Protein AF-0000000075745831 (afdb_homodimer)

Structure (mmCIF, N/CA/C/O backbone):
data_AF-0000000075745831-model_v1
#
loop_
_entity.id
_entity.type
_entity.pdbx_description
1 polymer 'Carbonic anhydrase'
#
loop_
_atom_site.group_PDB
_atom_site.id
_atom_site.type_symbol
_atom_site.label_atom_id
_atom_site.label_alt_id
_atom_site.label_comp_id
_atom_site.label_asym_id
_atom_site.label_entity_id
_atom_site.label_seq_id
_atom_site.pdbx_PDB_ins_code
_atom_site.Cartn_x
_atom_site.Cartn_y
_atom_site.Cartn_z
_atom_site.occupancy
_atom_site.B_iso_or_equiv
_atom_site.auth_seq_id
_atom_site.auth_comp_id
_atom_site.auth_asym_id
_atom_site.auth_atom_id
_atom_site.pdbx_PDB_model_num
ATOM 1 N N . MET A 1 1 ? -16.047 -4.66 12.711 1 64.06 1 MET A N 1
ATOM 2 C CA . MET A 1 1 ? -14.836 -3.889 12.969 1 64.06 1 MET A CA 1
ATOM 3 C C . MET A 1 1 ? -14.672 -2.773 11.945 1 64.06 1 MET A C 1
ATOM 5 O O . MET A 1 1 ? -15.219 -2.852 10.844 1 64.06 1 MET A O 1
ATOM 9 N N . ALA A 1 2 ? -14.266 -1.553 12.359 1 88.75 2 ALA A N 1
ATOM 10 C CA . ALA A 1 2 ? -14.344 -0.338 11.547 1 88.75 2 ALA A CA 1
ATOM 11 C C . ALA A 1 2 ? -13.102 -0.184 10.672 1 88.75 2 ALA A C 1
ATOM 13 O O . ALA A 1 2 ? -12.039 -0.708 11 1 88.75 2 ALA A O 1
ATOM 14 N N . PHE A 1 3 ? -13.258 0.179 9.484 1 97.94 3 PHE A N 1
ATOM 15 C CA . PHE A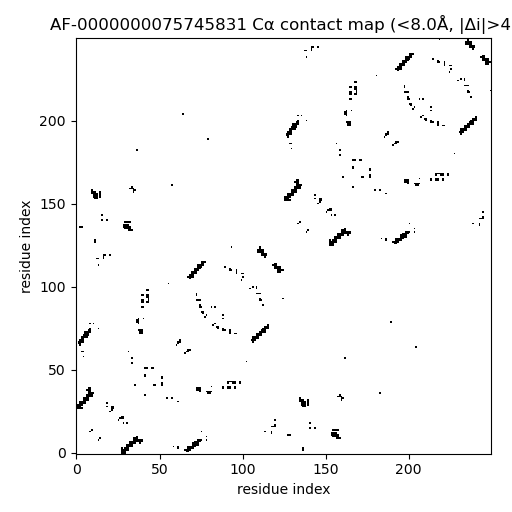 1 3 ? -12.211 0.482 8.523 1 97.94 3 PHE A CA 1
ATOM 16 C C . PHE A 1 3 ? -11.789 1.944 8.617 1 97.94 3 PHE A C 1
ATOM 18 O O . PHE A 1 3 ? -12.617 2.812 8.914 1 97.94 3 PHE A O 1
ATOM 25 N N . CYS A 1 4 ? -10.562 2.195 8.406 1 98.75 4 CYS A N 1
ATOM 26 C CA . CYS A 1 4 ? -10.055 3.51 8.023 1 98.75 4 CYS A CA 1
ATOM 27 C C . CYS A 1 4 ? -9.148 3.412 6.801 1 98.75 4 CYS A C 1
ATOM 29 O O . CYS A 1 4 ? -8.977 2.33 6.234 1 98.75 4 CYS A O 1
ATOM 31 N N . THR A 1 5 ? -8.68 4.586 6.301 1 98.88 5 THR A N 1
ATOM 32 C CA . THR A 1 5 ? -7.797 4.633 5.137 1 98.88 5 THR A CA 1
ATOM 33 C C . THR A 1 5 ? -6.48 5.32 5.488 1 98.88 5 THR A C 1
ATOM 35 O O . THR A 1 5 ? -6.465 6.301 6.234 1 98.88 5 THR A O 1
ATOM 38 N N . SER A 1 6 ? -5.379 4.785 5.023 1 98.94 6 SER A N 1
ATOM 39 C CA . SER A 1 6 ? -4.07 5.406 5.195 1 98.94 6 SER A CA 1
ATOM 40 C C . SER A 1 6 ? -3.375 5.609 3.854 1 98.94 6 SER A C 1
ATOM 42 O O . SER A 1 6 ? -3.264 4.676 3.057 1 98.94 6 SER A O 1
ATOM 44 N N . LEU A 1 7 ? -3.061 6.797 3.564 1 98.94 7 LEU A N 1
ATOM 45 C CA . LEU A 1 7 ? -2.254 7.195 2.416 1 98.94 7 LEU A CA 1
ATOM 46 C C . LEU A 1 7 ? -0.81 7.453 2.83 1 98.94 7 LEU A C 1
ATOM 48 O O . LEU A 1 7 ? -0.538 8.367 3.613 1 98.94 7 LEU A O 1
ATOM 52 N N . HIS A 1 8 ? 0.114 6.602 2.383 1 98.94 8 HIS A N 1
ATOM 53 C CA . HIS A 1 8 ? 1.49 6.695 2.857 1 98.94 8 HIS A CA 1
ATOM 54 C C . HIS A 1 8 ? 2.465 6.109 1.843 1 98.94 8 HIS A C 1
ATOM 56 O O . HIS A 1 8 ? 2.047 5.582 0.808 1 98.94 8 HIS A O 1
ATOM 62 N N . CYS A 1 9 ? 3.744 6.301 2.053 1 98.94 9 CYS A N 1
ATOM 63 C CA . CYS A 1 9 ? 4.801 5.82 1.174 1 98.94 9 CYS A CA 1
ATOM 64 C C . CYS A 1 9 ? 4.855 4.297 1.168 1 98.94 9 CYS A C 1
ATOM 66 O O . CYS A 1 9 ? 4.422 3.652 2.125 1 98.94 9 CYS A O 1
ATOM 68 N N . MET A 1 10 ? 5.422 3.646 0.164 1 98.94 10 MET A N 1
ATOM 69 C CA . MET A 1 10 ? 5.555 2.197 0.038 1 98.94 10 MET A CA 1
ATOM 70 C C . MET A 1 10 ? 6.703 1.682 0.9 1 98.94 10 MET A C 1
ATOM 72 O O . MET A 1 10 ? 6.855 0.472 1.079 1 98.94 10 MET A O 1
ATOM 76 N N . ASP A 1 11 ? 7.465 2.535 1.521 1 98.81 11 ASP A N 1
ATOM 77 C CA . ASP A 1 11 ? 8.688 2.166 2.227 1 98.81 11 ASP A CA 1
ATOM 78 C C . ASP A 1 11 ? 8.414 1.108 3.293 1 98.81 11 ASP A C 1
ATOM 80 O O . ASP A 1 11 ? 7.547 1.299 4.152 1 98.81 11 ASP A O 1
ATOM 84 N N . GLY A 1 12 ? 9.148 0.06 3.256 1 98.81 12 GLY A N 1
ATOM 85 C CA . GLY A 1 12 ? 8.93 -1.083 4.125 1 98.81 12 GLY A CA 1
ATOM 86 C C . GLY A 1 12 ? 9.094 -0.753 5.598 1 98.81 12 GLY A C 1
ATOM 87 O O . GLY A 1 12 ? 8.484 -1.395 6.457 1 98.81 12 GLY A O 1
ATOM 88 N N . ARG A 1 13 ? 9.867 0.227 5.91 1 98.56 13 ARG A N 1
ATOM 89 C CA . ARG A 1 13 ? 10.211 0.55 7.289 1 98.56 13 ARG A CA 1
ATOM 90 C C . ARG A 1 13 ? 9.031 1.19 8.008 1 98.56 13 ARG A C 1
ATOM 92 O O . ARG A 1 13 ? 8.977 1.199 9.242 1 98.56 13 ARG A O 1
ATOM 99 N N . ILE A 1 14 ? 7.98 1.645 7.25 1 98.88 14 ILE A N 1
ATOM 100 C CA . ILE A 1 14 ? 6.957 2.42 7.945 1 98.88 14 ILE A CA 1
ATOM 101 C C . ILE A 1 14 ? 5.641 1.65 7.949 1 98.88 14 ILE A C 1
ATOM 103 O O . ILE A 1 14 ? 4.703 2.012 8.672 1 98.88 14 ILE A O 1
ATOM 107 N N . GLN A 1 15 ? 5.504 0.477 7.215 1 98.81 15 GLN A N 1
ATOM 108 C CA . GLN A 1 15 ? 4.23 -0.223 7.078 1 98.81 15 GLN A CA 1
ATOM 109 C C . GLN A 1 15 ? 3.748 -0.753 8.422 1 98.81 15 GLN A C 1
ATOM 111 O O . GLN A 1 15 ? 2.662 -0.395 8.883 1 98.81 15 GLN A O 1
ATOM 116 N N . ALA A 1 16 ? 4.57 -1.545 9.086 1 98.44 16 ALA A N 1
ATOM 117 C CA . ALA A 1 16 ? 4.172 -2.15 10.352 1 98.44 16 ALA A CA 1
ATOM 118 C C . ALA A 1 16 ? 3.979 -1.089 11.43 1 98.44 16 ALA A C 1
ATOM 120 O O . ALA A 1 16 ? 2.945 -1.059 12.102 1 98.44 16 ALA A O 1
ATOM 121 N N . PRO A 1 17 ? 4.93 -0.097 11.602 1 98.5 17 PRO A N 1
ATOM 122 C CA . PRO A 1 17 ? 4.742 0.945 12.617 1 98.5 17 PRO A CA 1
ATOM 123 C C . PRO A 1 17 ? 3.438 1.719 12.43 1 98.5 17 PRO A C 1
ATOM 125 O O . PRO A 1 17 ? 2.758 2.035 13.414 1 98.5 17 PRO A O 1
ATOM 128 N N . LEU A 1 18 ? 3.066 2.002 11.203 1 98.75 18 LEU A N 1
ATOM 129 C CA . LEU A 1 18 ? 1.857 2.771 10.93 1 98.75 18 LEU A CA 1
ATOM 130 C C . LEU A 1 18 ? 0.612 1.977 11.305 1 98.75 18 LEU A C 1
ATOM 132 O O . LEU A 1 18 ? -0.281 2.496 11.984 1 98.75 18 LEU A O 1
ATOM 136 N N . LEU A 1 19 ? 0.551 0.702 10.867 1 98.5 19 LEU A N 1
ATOM 137 C CA . LEU A 1 19 ? -0.596 -0.141 11.188 1 98.5 19 LEU A CA 1
ATOM 138 C C . LEU A 1 19 ? -0.741 -0.315 12.695 1 98.5 19 LEU A C 1
ATOM 140 O O . LEU A 1 19 ? -1.851 -0.241 13.227 1 98.5 19 LEU A O 1
ATOM 144 N N . GLN A 1 20 ? 0.361 -0.519 13.367 1 98.12 20 GLN A N 1
ATOM 145 C CA . GLN A 1 20 ? 0.351 -0.714 14.812 1 98.12 20 GLN A CA 1
ATOM 146 C C . GLN A 1 20 ? -0.104 0.551 15.531 1 98.12 20 GLN A C 1
ATOM 148 O O . GLN A 1 20 ? -0.891 0.482 16.484 1 98.12 20 GLN A O 1
ATOM 153 N N . TYR A 1 21 ? 0.379 1.667 15.125 1 98.81 21 TYR A N 1
ATOM 154 C CA . TYR A 1 21 ? 0.011 2.939 15.734 1 98.81 21 TYR A CA 1
ATOM 155 C C . TYR A 1 21 ? -1.484 3.197 15.594 1 98.81 21 TYR A C 1
ATOM 157 O O . TYR A 1 21 ? -2.146 3.574 16.562 1 98.81 21 TYR A O 1
ATOM 165 N N . ILE A 1 22 ? -1.995 2.99 14.359 1 98.56 22 ILE A N 1
ATOM 166 C CA . ILE A 1 2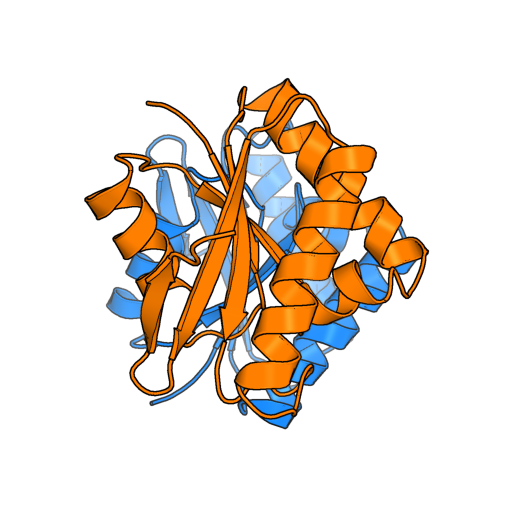2 ? -3.404 3.256 14.086 1 98.56 22 ILE A CA 1
ATOM 167 C C . ILE A 1 22 ? -4.277 2.311 14.914 1 98.56 22 ILE A C 1
ATOM 169 O O . ILE A 1 22 ? -5.27 2.734 15.508 1 98.56 22 ILE A O 1
ATOM 173 N N . ALA A 1 23 ? -3.865 1.063 14.984 1 97.94 23 ALA A N 1
ATOM 174 C CA . ALA A 1 23 ? -4.613 0.094 15.781 1 97.94 23 ALA A CA 1
ATOM 175 C C . ALA A 1 23 ? -4.59 0.462 17.266 1 97.94 23 ALA A C 1
ATOM 177 O O . ALA A 1 23 ? -5.629 0.463 17.922 1 97.94 23 ALA A O 1
ATOM 178 N N . ARG A 1 24 ? -3.451 0.808 17.766 1 97.81 24 ARG A N 1
ATOM 179 C CA . ARG A 1 24 ? -3.266 1.063 19.188 1 97.81 24 ARG A CA 1
ATOM 180 C C . ARG A 1 24 ? -3.924 2.375 19.609 1 97.81 24 ARG A C 1
ATOM 182 O O . ARG A 1 24 ? -4.605 2.439 20.625 1 97.81 24 ARG A O 1
ATOM 189 N N . CYS A 1 25 ? -3.803 3.389 18.812 1 98 25 CYS A N 1
ATOM 190 C CA . CYS A 1 25 ? -4.172 4.73 19.25 1 98 25 CYS A CA 1
ATOM 191 C C . CYS A 1 25 ? -5.586 5.078 18.797 1 98 25 CYS A C 1
ATOM 193 O O . CYS A 1 25 ? -6.258 5.902 19.406 1 98 25 CYS A O 1
ATOM 195 N N . PHE A 1 26 ? -6.039 4.41 17.688 1 97.62 26 PHE A N 1
ATOM 196 C CA . PHE A 1 26 ? -7.332 4.809 17.141 1 97.62 26 PHE A CA 1
ATOM 197 C C . PHE A 1 26 ? -8.305 3.635 17.141 1 97.62 26 PHE A C 1
ATOM 199 O O . PHE A 1 26 ? -9.492 3.811 16.891 1 97.62 26 PHE A O 1
ATOM 206 N N . GLY A 1 27 ? -7.789 2.404 17.312 1 97.06 27 GLY A N 1
ATOM 207 C CA . GLY A 1 27 ? -8.641 1.24 17.516 1 97.06 27 GLY A CA 1
ATOM 208 C C . GLY A 1 27 ? -9.078 0.6 16.203 1 97.06 27 GLY A C 1
ATOM 209 O O . GLY A 1 27 ? -9.977 -0.245 16.203 1 97.06 27 GLY A O 1
ATOM 210 N N . TYR A 1 28 ? -8.484 1.013 15.086 1 97.31 28 TYR A N 1
ATOM 211 C CA . TYR A 1 28 ? -8.805 0.403 13.797 1 97.31 28 TYR A CA 1
ATOM 212 C C . TYR A 1 28 ? -7.914 -0.802 13.531 1 97.31 28 TYR A C 1
ATOM 214 O O . TYR A 1 28 ? -6.688 -0.676 13.484 1 97.31 28 TYR A O 1
ATOM 222 N N . ALA A 1 29 ? -8.508 -1.906 13.273 1 94.75 29 ALA A N 1
ATOM 223 C CA . ALA A 1 29 ? -7.742 -3.102 12.938 1 94.75 29 ALA A CA 1
ATOM 224 C C . ALA A 1 29 ? -7.551 -3.217 11.422 1 94.75 29 ALA A C 1
ATOM 226 O O . ALA A 1 29 ? -6.613 -3.865 10.953 1 94.75 29 ALA A O 1
ATOM 227 N N . TRP A 1 30 ? -8.57 -2.65 10.719 1 98.19 30 TRP A N 1
ATOM 228 C CA . TRP A 1 30 ? -8.539 -2.775 9.266 1 98.19 30 TRP A CA 1
ATOM 229 C C . TRP A 1 30 ? -8.25 -1.429 8.609 1 98.19 30 TRP A C 1
ATOM 231 O O . TRP A 1 30 ? -9.117 -0.554 8.57 1 98.19 30 TRP A O 1
ATOM 241 N N . VAL A 1 31 ? -7 -1.299 8.086 1 98.81 31 VAL A N 1
ATOM 242 C CA . VAL A 1 31 ? -6.531 -0.059 7.477 1 98.81 31 VAL A CA 1
ATOM 243 C C . VAL A 1 31 ? -6.398 -0.24 5.965 1 98.81 31 VAL A C 1
ATOM 245 O O . VAL A 1 31 ? -5.418 -0.818 5.484 1 98.81 31 VAL A O 1
ATOM 248 N N . ASP A 1 32 ? -7.43 0.22 5.211 1 98.94 32 ASP A N 1
ATOM 249 C CA . ASP A 1 32 ? -7.219 0.302 3.77 1 98.94 32 ASP A CA 1
ATOM 250 C C . ASP A 1 32 ? -5.984 1.14 3.441 1 98.94 32 ASP A C 1
ATOM 252 O O . ASP A 1 32 ? -5.922 2.322 3.783 1 98.94 32 ASP A O 1
ATOM 256 N N . SER A 1 33 ? -4.996 0.519 2.746 1 98.94 33 SER A N 1
ATOM 257 C CA . SER A 1 33 ? -3.697 1.164 2.574 1 98.94 33 SER A CA 1
ATOM 258 C C . SER A 1 33 ? -3.475 1.577 1.122 1 98.94 33 SER A C 1
ATOM 260 O O . SER A 1 33 ? -3.553 0.745 0.216 1 98.94 33 SER A O 1
ATOM 262 N N . ILE A 1 34 ? -3.32 2.814 0.902 1 98.94 34 ILE A N 1
ATOM 263 C CA . ILE A 1 34 ? -2.928 3.385 -0.382 1 98.94 34 ILE A CA 1
ATOM 264 C C . ILE A 1 34 ? -1.466 3.822 -0.328 1 98.94 34 ILE A C 1
ATOM 266 O O . ILE A 1 34 ? -1.121 4.773 0.375 1 98.94 34 ILE A O 1
ATOM 270 N N . THR A 1 35 ? -0.618 3.139 -1.064 1 98.94 35 THR A N 1
ATOM 271 C CA . THR A 1 35 ? 0.812 3.416 -0.972 1 98.94 35 THR A CA 1
ATOM 272 C C . THR A 1 35 ? 1.314 4.098 -2.242 1 98.94 35 THR A C 1
ATOM 274 O O . THR A 1 35 ? 1.086 3.604 -3.348 1 98.94 35 THR A O 1
ATOM 277 N N . ILE A 1 36 ? 1.893 5.219 -2.062 1 98.88 36 ILE A N 1
ATOM 278 C CA . ILE A 1 36 ? 2.484 6.055 -3.104 1 98.88 36 ILE A CA 1
ATOM 279 C C . ILE A 1 36 ? 3.881 6.496 -2.678 1 98.88 36 ILE A C 1
ATOM 281 O O . ILE A 1 36 ? 4.055 7.082 -1.604 1 98.88 36 ILE A O 1
ATOM 285 N N . PRO A 1 37 ? 4.957 6.172 -3.512 1 98.75 37 PRO A N 1
ATOM 286 C CA . PRO A 1 37 ? 6.25 6.754 -3.15 1 98.75 37 PRO A CA 1
ATOM 287 C C . PRO A 1 37 ? 6.18 8.258 -2.924 1 98.75 37 PRO A C 1
ATOM 289 O O . PRO A 1 37 ? 5.773 9.008 -3.82 1 98.75 37 PRO A O 1
ATOM 292 N N . GLY A 1 38 ? 6.531 8.711 -1.694 1 98.75 38 GLY A N 1
ATOM 293 C CA . GLY A 1 38 ? 6.473 10.133 -1.399 1 98.75 38 GLY A CA 1
ATOM 294 C C . GLY A 1 38 ? 5.066 10.695 -1.441 1 98.75 38 GLY A C 1
ATOM 295 O O . GLY A 1 38 ? 4.836 11.766 -2.008 1 98.75 38 GLY A O 1
ATOM 296 N N . ALA A 1 39 ? 4.141 10.023 -0.869 1 98.81 39 ALA A N 1
ATOM 297 C CA . ALA A 1 39 ? 2.719 10.328 -0.974 1 98.81 39 ALA A CA 1
ATOM 298 C C . ALA A 1 39 ? 2.436 11.766 -0.558 1 98.81 39 ALA A C 1
ATOM 300 O O . ALA A 1 39 ? 1.648 12.469 -1.204 1 98.81 39 ALA A O 1
ATOM 301 N N . ASN A 1 40 ? 3.051 12.195 0.563 1 98.81 40 ASN A N 1
ATOM 302 C CA . ASN A 1 40 ? 2.791 13.547 1.043 1 98.81 40 ASN A CA 1
ATOM 303 C C . ASN A 1 40 ? 3.207 14.594 0.015 1 98.81 40 ASN A C 1
ATOM 305 O O . ASN A 1 40 ? 2.467 15.547 -0.241 1 98.81 40 ASN A O 1
ATOM 309 N N . LYS A 1 41 ? 4.316 14.398 -0.637 1 98.88 41 LYS A N 1
ATOM 310 C CA . LYS A 1 41 ? 4.766 15.336 -1.663 1 98.88 41 LYS A CA 1
ATOM 311 C C . LYS A 1 41 ? 3.869 15.273 -2.895 1 98.88 41 LYS A C 1
ATOM 313 O O . LYS A 1 41 ? 3.504 16.312 -3.457 1 98.88 41 LYS A O 1
ATOM 318 N N . VAL A 1 42 ? 3.537 14.094 -3.357 1 98.81 42 VAL A N 1
ATOM 319 C CA . VAL A 1 42 ? 2.695 13.891 -4.531 1 98.81 42 VAL A CA 1
ATOM 320 C C . VAL A 1 42 ? 1.373 14.633 -4.355 1 98.81 42 VAL A C 1
ATOM 322 O O . VAL A 1 42 ? 0.918 15.328 -5.266 1 98.81 42 VAL A O 1
ATOM 325 N N . LEU A 1 43 ? 0.793 14.523 -3.195 1 98.88 43 LEU A N 1
ATOM 326 C CA . LEU A 1 43 ? -0.481 15.172 -2.91 1 98.88 43 LEU A CA 1
ATOM 327 C C . LEU A 1 43 ? -0.307 16.688 -2.787 1 98.88 43 LEU A C 1
ATOM 329 O O . LEU A 1 43 ? -1.134 17.453 -3.285 1 98.88 43 LEU A O 1
ATOM 333 N N . ALA A 1 44 ? 0.75 17.062 -2.1 1 98.81 44 ALA A N 1
ATOM 334 C CA . ALA A 1 44 ? 1.021 18.484 -1.944 1 98.81 44 ALA A CA 1
ATOM 335 C C . ALA A 1 44 ? 1.159 19.172 -3.303 1 98.81 44 ALA A C 1
ATOM 337 O O . ALA A 1 44 ? 0.598 20.25 -3.523 1 98.81 44 ALA A O 1
ATOM 338 N N . ASP A 1 45 ? 1.905 18.531 -4.164 1 98.69 45 ASP A N 1
ATOM 339 C CA . ASP A 1 45 ? 2.197 19.094 -5.477 1 98.69 45 ASP A CA 1
ATOM 340 C C . ASP A 1 45 ? 1.042 18.844 -6.449 1 98.69 45 ASP A C 1
ATOM 342 O O . ASP A 1 45 ? 0.956 19.484 -7.496 1 98.69 45 ASP A O 1
ATOM 346 N N . GLN A 1 46 ? 0.158 17.891 -6.086 1 98.69 46 GLN A N 1
ATOM 347 C CA . GLN A 1 46 ? -0.936 17.453 -6.953 1 98.69 46 GLN A CA 1
ATOM 348 C C . GLN A 1 46 ? -0.421 17.062 -8.336 1 98.69 46 GLN A C 1
ATOM 350 O O . GLN A 1 46 ? -0.969 17.5 -9.352 1 98.69 46 GLN A O 1
ATOM 355 N N . ASP A 1 47 ? 0.712 16.312 -8.297 1 97.31 47 ASP A N 1
ATOM 356 C CA . ASP A 1 47 ? 1.437 15.891 -9.5 1 97.31 47 ASP A CA 1
ATOM 357 C C . ASP A 1 47 ? 2.133 14.547 -9.281 1 97.31 47 ASP A C 1
ATOM 359 O O . ASP A 1 47 ? 2.693 14.305 -8.211 1 97.31 47 ASP A O 1
ATOM 363 N N . PRO A 1 48 ? 2.037 13.625 -10.312 1 96.81 48 PRO A N 1
ATOM 364 C CA . PRO A 1 48 ? 1.386 13.797 -11.617 1 96.81 48 PRO A CA 1
ATOM 365 C C . PRO A 1 48 ? -0.126 13.594 -11.555 1 96.81 48 PRO A C 1
ATOM 367 O O . PRO A 1 48 ? -0.614 12.836 -10.703 1 96.81 48 PRO A O 1
ATOM 370 N N . ALA A 1 49 ? -0.878 14.102 -12.438 1 96.62 49 ALA A N 1
ATOM 371 C CA . ALA A 1 49 ? -2.338 14.133 -12.445 1 96.62 49 ALA A CA 1
ATOM 372 C C . ALA A 1 49 ? -2.912 12.719 -12.43 1 96.62 49 ALA A C 1
ATOM 374 O O . ALA A 1 49 ? -3.844 12.43 -11.672 1 96.62 49 ALA A O 1
ATOM 375 N N . PRO A 1 50 ? -2.342 11.773 -13.211 1 96.25 50 PRO A N 1
ATOM 376 C CA . PRO A 1 50 ? -2.908 10.422 -13.188 1 96.25 50 PRO A CA 1
ATOM 377 C C . PRO A 1 50 ? -2.803 9.766 -11.812 1 96.25 50 PRO A C 1
ATOM 379 O O . PRO A 1 50 ? -3.699 9.016 -11.406 1 96.25 50 PRO A O 1
ATOM 382 N N . THR A 1 51 ? -1.71 10.086 -11.109 1 97.56 51 THR A N 1
ATOM 383 C CA . THR A 1 51 ? -1.534 9.547 -9.766 1 97.56 51 THR A CA 1
ATOM 384 C C . THR A 1 51 ? -2.572 10.125 -8.812 1 97.56 51 THR A C 1
ATOM 386 O O . THR A 1 51 ? -3.158 9.398 -8.008 1 97.56 51 THR A O 1
ATOM 389 N N . ILE A 1 52 ? -2.842 11.391 -8.961 1 98.56 52 ILE A N 1
ATOM 390 C CA . ILE A 1 52 ? -3.824 12.055 -8.109 1 98.56 52 ILE A CA 1
ATOM 391 C C . ILE A 1 52 ? -5.211 11.469 -8.367 1 98.56 52 ILE A C 1
ATOM 393 O O . ILE A 1 52 ? -5.945 11.164 -7.426 1 98.56 52 ILE A O 1
ATOM 397 N N . THR A 1 53 ? -5.543 11.281 -9.625 1 98.06 53 THR A N 1
ATOM 398 C CA . THR A 1 53 ? -6.816 10.68 -9.992 1 98.06 53 THR A CA 1
ATOM 399 C C . THR A 1 53 ? -6.953 9.289 -9.383 1 98.06 53 THR A C 1
ATOM 401 O O . THR A 1 53 ? -7.996 8.945 -8.82 1 98.06 53 THR A O 1
ATOM 404 N N . SER A 1 54 ? -5.875 8.531 -9.469 1 97.94 54 SER A N 1
ATOM 405 C CA . SER A 1 54 ? -5.863 7.176 -8.93 1 97.94 54 SER A CA 1
ATOM 406 C C . SER A 1 54 ? -6.051 7.184 -7.418 1 97.94 54 SER A C 1
ATOM 408 O O . SER A 1 54 ? -6.781 6.352 -6.875 1 97.94 54 SER A O 1
ATOM 410 N N . ILE A 1 55 ? -5.367 8.102 -6.727 1 98.75 55 ILE A N 1
ATOM 411 C CA . ILE A 1 55 ? -5.48 8.219 -5.277 1 98.75 55 ILE A CA 1
ATOM 412 C C . ILE A 1 55 ? -6.93 8.5 -4.891 1 98.75 55 ILE A C 1
ATOM 414 O O . ILE A 1 55 ? -7.488 7.828 -4.02 1 98.75 55 ILE A O 1
ATOM 418 N N . LEU A 1 56 ? -7.57 9.43 -5.559 1 98.81 56 LEU A N 1
ATOM 419 C CA . LEU A 1 56 ? -8.938 9.812 -5.234 1 98.81 56 LEU A CA 1
ATOM 420 C C . LEU A 1 56 ? -9.906 8.672 -5.516 1 98.81 56 LEU A C 1
ATOM 422 O O . LEU A 1 56 ? -10.867 8.461 -4.77 1 98.81 56 LEU A O 1
ATOM 426 N N . GLU A 1 57 ? -9.688 7.934 -6.559 1 98.44 57 GLU A N 1
ATOM 427 C CA . GLU A 1 57 ? -10.5 6.762 -6.863 1 98.44 57 GLU A CA 1
ATOM 428 C C . GLU A 1 57 ? -10.398 5.715 -5.762 1 98.44 57 GLU A C 1
ATOM 430 O O . GLU A 1 57 ? -11.398 5.105 -5.379 1 98.44 57 GLU A O 1
ATOM 435 N N . ARG A 1 58 ? -9.211 5.496 -5.262 1 98.81 58 ARG A N 1
ATOM 436 C CA . ARG A 1 58 ? -8.992 4.484 -4.23 1 98.81 58 ARG A CA 1
ATOM 437 C C . ARG A 1 58 ? -9.602 4.918 -2.902 1 98.81 58 ARG A C 1
ATOM 439 O O . ARG A 1 58 ? -10.133 4.09 -2.16 1 98.81 58 ARG A O 1
ATOM 446 N N . ILE A 1 59 ? -9.492 6.207 -2.6 1 98.81 59 ILE A N 1
ATOM 447 C CA . ILE A 1 59 ? -10.18 6.734 -1.429 1 98.81 59 ILE A CA 1
ATOM 448 C C . ILE A 1 59 ? -11.68 6.488 -1.562 1 98.81 59 ILE A C 1
ATOM 450 O O . ILE A 1 59 ? -12.336 6.055 -0.607 1 98.81 59 ILE A O 1
ATOM 454 N N . ALA A 1 60 ? -12.242 6.73 -2.73 1 98.56 60 ALA A N 1
ATOM 455 C CA . ALA A 1 60 ? -13.664 6.52 -2.979 1 98.56 60 ALA A CA 1
ATOM 456 C C . ALA A 1 60 ? -14.047 5.051 -2.789 1 98.56 60 ALA A C 1
ATOM 458 O O . ALA A 1 60 ? -15.109 4.742 -2.25 1 98.56 60 ALA A O 1
ATOM 459 N N . ILE A 1 61 ? -13.195 4.207 -3.238 1 98.25 61 ILE A N 1
ATOM 460 C CA . ILE A 1 61 ? -13.43 2.777 -3.068 1 98.25 61 ILE A CA 1
ATOM 461 C C . ILE A 1 61 ? -13.5 2.439 -1.581 1 98.25 61 ILE A C 1
ATOM 463 O O . ILE A 1 61 ? -14.43 1.753 -1.14 1 98.25 61 ILE A O 1
ATOM 467 N N . SER A 1 62 ? -12.531 2.91 -0.785 1 98.5 62 SER A N 1
ATOM 468 C CA . SER A 1 62 ? -12.516 2.654 0.651 1 98.5 62 SER A CA 1
ATOM 469 C C . SER A 1 62 ? -13.789 3.17 1.318 1 98.5 62 SER A C 1
ATOM 471 O O . SER A 1 62 ? -14.367 2.496 2.174 1 98.5 62 SER A O 1
ATOM 473 N N . ARG A 1 63 ? -14.25 4.336 0.907 1 97.75 63 ARG A N 1
ATOM 474 C CA . ARG A 1 63 ? -15.453 4.941 1.475 1 97.75 63 ARG A CA 1
ATOM 475 C C . ARG A 1 63 ? -16.703 4.145 1.099 1 97.75 63 ARG A C 1
ATOM 477 O O . ARG A 1 63 ? -17.531 3.848 1.955 1 97.75 63 ARG A O 1
ATOM 484 N N . SER A 1 64 ? -16.828 3.803 -0.106 1 97.12 64 SER A N 1
ATOM 485 C CA . SER A 1 64 ? -18.062 3.205 -0.608 1 97.12 64 SER A CA 1
ATOM 486 C C . SER A 1 64 ? -18.172 1.734 -0.22 1 97.12 64 SER A C 1
ATOM 488 O O . SER A 1 64 ? -19.25 1.253 0.137 1 97.12 64 SER A O 1
ATOM 490 N N . LYS A 1 65 ? -17.031 1.027 -0.222 1 97 65 LYS A N 1
ATOM 491 C CA . LYS A 1 65 ? -17.078 -0.418 -0.019 1 97 65 LYS A CA 1
ATOM 492 C C . LYS A 1 65 ? -16.922 -0.771 1.458 1 97 65 LYS A C 1
ATOM 494 O O . LYS A 1 65 ? -17.5 -1.757 1.927 1 97 65 LYS A O 1
ATOM 499 N N . HIS A 1 66 ? -16.125 0.105 2.178 1 97.38 66 HIS A N 1
ATOM 500 C CA . HIS A 1 66 ? -15.797 -0.293 3.543 1 97.38 66 HIS A CA 1
ATOM 501 C C . HIS A 1 66 ? -16.328 0.724 4.551 1 97.38 66 HIS A C 1
ATOM 503 O O . HIS A 1 66 ? -16.234 0.51 5.762 1 97.38 66 HIS A O 1
ATOM 509 N N . GLY A 1 67 ? -16.875 1.818 4.039 1 97.06 67 GLY A N 1
ATOM 510 C CA . GLY A 1 67 ? -17.453 2.814 4.93 1 97.06 67 GLY A CA 1
ATOM 511 C C . GLY A 1 67 ? -16.406 3.611 5.688 1 97.06 67 GLY A C 1
ATOM 512 O O . GLY A 1 67 ? -16.672 4.129 6.773 1 97.06 67 GLY A O 1
ATOM 513 N N . SER A 1 68 ? -15.18 3.686 5.156 1 97.88 68 SER A N 1
ATOM 514 C CA . SER A 1 68 ? -14.117 4.457 5.793 1 97.88 68 SER A CA 1
ATOM 515 C C . SER A 1 68 ? -14.492 5.934 5.898 1 97.88 68 SER A C 1
ATOM 517 O O . SER A 1 68 ? -15.047 6.504 4.957 1 97.88 68 SER A O 1
ATOM 519 N N . SER A 1 69 ? -14.234 6.535 7.039 1 97.69 69 SER A N 1
ATOM 520 C CA . SER A 1 69 ? -14.531 7.949 7.238 1 97.69 69 SER A CA 1
ATOM 521 C C . SER A 1 69 ? -13.328 8.703 7.789 1 97.69 69 SER A C 1
ATOM 523 O O . SER A 1 69 ? -13.367 9.922 7.93 1 97.69 69 SER A O 1
ATOM 525 N N . LEU A 1 70 ? -12.266 7.984 8.117 1 98.44 70 LEU A N 1
ATOM 526 C CA . LEU A 1 70 ? -11.016 8.539 8.641 1 98.44 70 LEU A CA 1
ATOM 527 C C . LEU A 1 70 ? -9.859 8.25 7.691 1 98.44 70 LEU A C 1
ATOM 529 O O . LEU A 1 70 ? -9.664 7.109 7.273 1 98.44 70 LEU A O 1
ATOM 533 N N . LEU A 1 71 ? -9.148 9.336 7.293 1 98.75 71 LEU A N 1
ATOM 534 C CA . LEU A 1 71 ? -8.039 9.25 6.344 1 98.75 71 LEU A CA 1
ATOM 535 C C . LEU A 1 71 ? -6.75 9.773 6.969 1 98.75 71 LEU A C 1
ATOM 537 O O . LEU A 1 71 ? -6.68 10.93 7.383 1 98.75 71 LEU A O 1
ATOM 541 N N . PHE A 1 72 ? -5.754 8.898 7.07 1 98.94 72 PHE A N 1
ATOM 542 C CA . PHE A 1 72 ? -4.426 9.297 7.516 1 98.94 72 PHE A CA 1
ATOM 543 C C . PHE A 1 72 ? -3.539 9.641 6.324 1 98.94 72 PHE A C 1
ATOM 545 O O . PHE A 1 72 ? -3.574 8.961 5.297 1 98.94 72 PHE A O 1
ATOM 552 N N . VAL A 1 73 ? -2.799 10.703 6.434 1 98.94 73 VAL A N 1
ATOM 553 C CA . VAL A 1 73 ? -1.788 11.094 5.457 1 98.94 73 VAL A CA 1
ATOM 554 C C . VAL A 1 73 ? -0.426 11.203 6.137 1 98.94 73 VAL A C 1
ATOM 556 O O . VAL A 1 73 ? -0.271 11.938 7.117 1 98.94 73 VAL A O 1
ATOM 559 N N . SER A 1 74 ? 0.565 10.484 5.562 1 98.88 74 SER A N 1
ATOM 560 C CA . SER A 1 74 ? 1.816 10.43 6.312 1 98.88 74 SER A CA 1
ATOM 561 C C . SER A 1 74 ? 3.004 10.805 5.434 1 98.88 74 SER A C 1
ATOM 563 O O . SER A 1 74 ? 2.959 10.641 4.215 1 98.88 74 SER A O 1
ATOM 565 N N . GLY A 1 75 ? 3.99 11.375 6.023 1 98.88 75 GLY A N 1
ATOM 566 C CA . GLY A 1 75 ? 5.363 11.477 5.555 1 98.88 75 GLY A CA 1
ATOM 567 C C . GLY A 1 75 ? 6.363 10.836 6.496 1 98.88 75 GLY A C 1
ATOM 568 O O . GLY A 1 75 ? 6.031 10.508 7.637 1 98.88 75 GLY A O 1
ATOM 569 N N . HIS A 1 76 ? 7.551 10.57 5.996 1 98.94 76 HIS A N 1
ATOM 570 C CA . HIS A 1 76 ? 8.484 9.875 6.875 1 98.94 76 HIS A CA 1
ATOM 571 C C . HIS A 1 76 ? 9.922 10.305 6.598 1 98.94 76 HIS A C 1
ATOM 573 O O . HIS A 1 76 ? 10.234 10.789 5.504 1 98.94 76 HIS A O 1
ATOM 579 N N . ALA A 1 77 ? 10.727 10.18 7.551 1 98.69 77 ALA A N 1
ATOM 580 C CA . ALA A 1 77 ? 12.156 10.43 7.426 1 98.69 77 ALA A CA 1
ATOM 581 C C . ALA A 1 77 ? 12.797 9.477 6.422 1 98.69 77 ALA A C 1
ATOM 583 O O . ALA 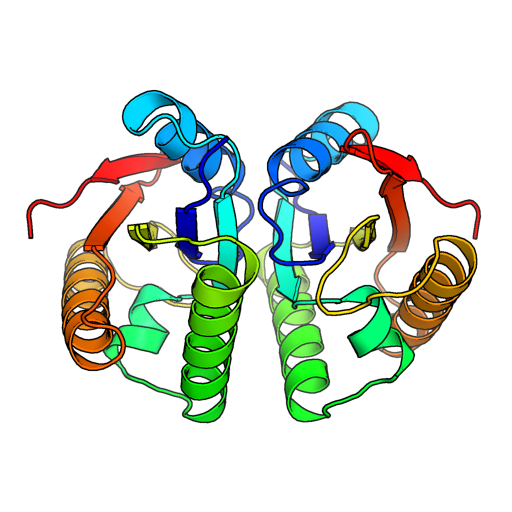A 1 77 ? 12.336 8.344 6.254 1 98.69 77 ALA A O 1
ATOM 584 N N . ASP A 1 78 ? 13.844 9.953 5.68 1 97.88 78 ASP A N 1
ATOM 585 C CA . ASP A 1 78 ? 14.641 9.125 4.777 1 97.88 78 ASP A CA 1
ATOM 586 C C . ASP A 1 78 ? 13.789 8.578 3.639 1 97.88 78 ASP A C 1
ATOM 588 O O . ASP A 1 78 ? 13.945 7.414 3.246 1 97.88 78 ASP A O 1
ATOM 592 N N . CYS A 1 79 ? 12.867 9.367 3.205 1 98.5 79 CYS A N 1
ATOM 593 C CA . CYS A 1 79 ? 12.039 8.992 2.066 1 98.5 79 CYS A CA 1
ATOM 594 C C . CYS A 1 79 ? 12.781 9.219 0.753 1 98.5 79 CYS A C 1
ATOM 596 O O . CYS A 1 79 ? 13.148 10.352 0.432 1 98.5 79 CYS A O 1
ATOM 598 N N . ALA A 1 80 ? 13 8.234 -0.028 1 97.81 80 ALA A N 1
ATOM 599 C CA . ALA A 1 80 ? 13.734 8.336 -1.286 1 97.81 80 ALA A CA 1
ATOM 600 C C . ALA A 1 80 ? 12.992 9.227 -2.283 1 97.81 80 ALA A C 1
ATOM 602 O O . ALA A 1 80 ? 13.617 9.938 -3.076 1 97.81 80 ALA A O 1
ATOM 603 N N . ALA A 1 81 ? 11.656 9.258 -2.26 1 98.19 81 ALA A N 1
ATOM 604 C CA . ALA A 1 81 ? 10.875 9.992 -3.246 1 98.19 81 ALA A CA 1
ATOM 605 C C . ALA A 1 81 ? 10.555 11.406 -2.758 1 98.19 81 ALA A C 1
ATOM 607 O O . ALA A 1 81 ? 9.992 12.211 -3.498 1 98.19 81 ALA A O 1
ATOM 608 N N . ASN A 1 82 ? 10.789 11.688 -1.53 1 98.62 82 ASN A N 1
ATOM 609 C CA . ASN A 1 82 ? 10.742 13.016 -0.933 1 98.62 82 ASN A CA 1
ATOM 610 C C . ASN A 1 82 ? 11.969 13.297 -0.072 1 98.62 82 ASN A C 1
ATOM 612 O O . ASN A 1 82 ? 11.867 13.391 1.152 1 98.62 82 ASN A O 1
ATOM 616 N N . PRO A 1 83 ? 13.141 13.422 -0.811 1 98.12 83 PRO A N 1
ATOM 617 C CA . PRO A 1 83 ? 14.414 13.484 -0.091 1 98.12 83 PRO A CA 1
ATOM 618 C C . PRO A 1 83 ? 14.719 14.875 0.456 1 98.12 83 PRO A C 1
ATOM 620 O O . PRO A 1 83 ? 15.734 15.477 0.102 1 98.12 83 PRO A O 1
ATOM 623 N N . VAL A 1 84 ? 13.852 15.414 1.243 1 98.5 84 VAL A N 1
ATOM 624 C CA . VAL A 1 84 ? 14.039 16.703 1.904 1 98.5 84 VAL A CA 1
ATOM 625 C C . VAL A 1 84 ? 13.984 16.516 3.42 1 98.5 84 VAL A C 1
ATOM 627 O O . VAL A 1 84 ? 13.641 15.438 3.908 1 98.5 84 VAL A O 1
ATOM 630 N N . ALA A 1 85 ? 14.336 17.562 4.137 1 98.12 85 ALA A N 1
ATOM 631 C CA . ALA A 1 85 ? 14.383 17.516 5.598 1 98.12 85 ALA A CA 1
ATOM 632 C C . ALA A 1 85 ? 12.977 17.453 6.188 1 98.12 85 ALA A C 1
ATOM 634 O O . ALA A 1 85 ? 11.984 17.578 5.465 1 98.12 85 ALA A O 1
ATOM 635 N N . LYS A 1 86 ? 12.891 17.234 7.492 1 98.38 86 LYS A N 1
ATOM 636 C CA . LYS A 1 86 ? 11.641 17.031 8.219 1 98.38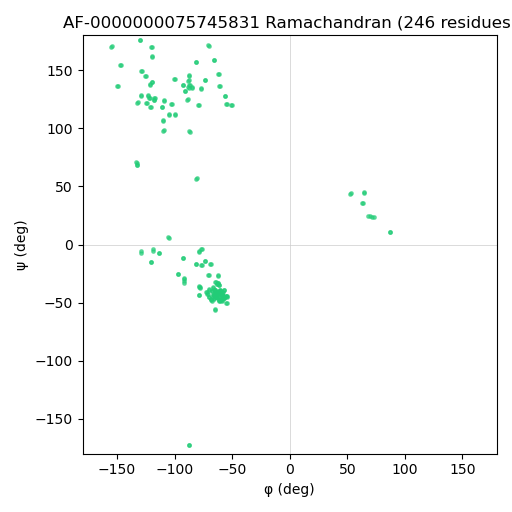 86 LYS A CA 1
ATOM 637 C C . LYS A 1 86 ? 10.688 18.203 7.988 1 98.38 86 LYS A C 1
ATOM 639 O O . LYS A 1 86 ? 9.531 18 7.602 1 98.38 86 LYS A O 1
ATOM 644 N N . GLU A 1 87 ? 11.141 19.406 8.172 1 98.44 87 GLU A N 1
ATOM 645 C CA . GLU A 1 87 ? 10.242 20.562 8.188 1 98.44 87 GLU A CA 1
ATOM 646 C C . GLU A 1 87 ? 9.516 20.719 6.855 1 98.44 87 GLU A C 1
ATOM 648 O O . GLU A 1 87 ? 8.297 20.891 6.824 1 98.44 87 GLU A O 1
ATOM 653 N N . PRO A 1 88 ? 10.242 20.641 5.699 1 98.69 88 PRO A N 1
ATOM 654 C CA . PRO A 1 88 ? 9.508 20.688 4.434 1 98.69 88 PRO A CA 1
ATOM 655 C C . PRO A 1 88 ? 8.523 19.531 4.277 1 98.69 88 PRO A C 1
ATOM 657 O O . PRO A 1 88 ? 7.461 19.703 3.678 1 98.69 88 PRO A O 1
ATOM 660 N N . GLN A 1 89 ? 8.82 18.375 4.762 1 98.69 89 GLN A N 1
ATOM 661 C CA . GLN A 1 89 ? 7.895 17.234 4.672 1 98.69 89 GLN A CA 1
ATOM 662 C C . GLN A 1 89 ? 6.633 17.5 5.492 1 98.69 89 GLN A C 1
ATOM 664 O O . GLN A 1 89 ? 5.539 17.078 5.098 1 98.69 89 GLN A O 1
ATOM 669 N N . LEU A 1 90 ? 6.801 18.094 6.629 1 98.69 90 LEU A N 1
ATOM 670 C CA . LEU A 1 90 ? 5.629 18.453 7.422 1 98.69 90 LEU A CA 1
ATOM 671 C C . LEU A 1 90 ? 4.727 19.422 6.656 1 98.69 90 LEU A C 1
ATOM 673 O O . LEU A 1 90 ? 3.498 19.297 6.715 1 98.69 90 LEU A O 1
ATOM 677 N N . GLU A 1 91 ? 5.344 20.328 5.965 1 98.69 91 GLU A N 1
ATOM 678 C CA . GLU A 1 91 ? 4.574 21.266 5.137 1 98.69 91 GLU A CA 1
ATOM 679 C C . GLU A 1 91 ? 3.857 20.516 4.008 1 98.69 91 GLU A C 1
ATOM 681 O O . GLU A 1 91 ? 2.734 20.875 3.645 1 98.69 91 GLU A O 1
ATOM 686 N N . HIS A 1 92 ? 4.508 19.562 3.441 1 98.88 92 HIS A N 1
ATOM 687 C CA . HIS A 1 92 ? 3.865 18.75 2.416 1 98.88 92 HIS A CA 1
ATOM 688 C C . HIS A 1 92 ? 2.66 18 2.977 1 98.88 92 HIS A C 1
ATOM 690 O O . HIS A 1 92 ? 1.632 17.875 2.307 1 98.88 92 HIS A O 1
ATOM 696 N N . ILE A 1 93 ? 2.779 17.422 4.227 1 98.94 93 ILE A N 1
ATOM 697 C CA . ILE A 1 93 ? 1.655 16.734 4.848 1 98.94 93 ILE A CA 1
ATOM 698 C C . ILE A 1 93 ? 0.489 17.703 5.027 1 98.94 93 ILE A C 1
ATOM 700 O O . ILE A 1 93 ? -0.654 17.375 4.699 1 98.94 93 ILE A O 1
ATOM 704 N N . LYS A 1 94 ? 0.794 18.906 5.488 1 98.75 94 LYS A N 1
ATOM 705 C CA . LYS A 1 94 ? -0.242 19.906 5.703 1 98.75 94 LYS A CA 1
ATOM 706 C C . LYS A 1 94 ? -0.916 20.297 4.391 1 98.75 94 LYS A C 1
ATOM 708 O O . LYS A 1 94 ? -2.143 20.406 4.324 1 98.75 94 LYS A O 1
ATOM 713 N N . ALA A 1 95 ? -0.145 20.516 3.395 1 98.81 95 ALA A N 1
ATOM 714 C CA . ALA A 1 95 ? -0.677 20.859 2.078 1 98.81 95 ALA A CA 1
ATOM 715 C C . ALA A 1 95 ? -1.52 19.719 1.514 1 98.81 95 ALA A C 1
ATOM 717 O O . ALA A 1 95 ? -2.545 19.953 0.87 1 98.81 95 ALA A O 1
ATOM 718 N N . ALA A 1 96 ? -1.03 18.484 1.711 1 98.88 96 ALA A N 1
ATOM 719 C CA . ALA A 1 96 ? -1.779 17.312 1.275 1 98.88 96 ALA A CA 1
ATOM 720 C C . ALA A 1 96 ? -3.154 17.25 1.936 1 98.88 96 ALA A C 1
ATOM 722 O O . ALA A 1 96 ? -4.16 17 1.269 1 98.88 96 ALA A O 1
ATOM 723 N N . ILE A 1 97 ? -3.188 17.531 3.193 1 98.81 97 ILE A N 1
ATOM 724 C CA . ILE A 1 97 ? -4.438 17.5 3.947 1 98.81 97 ILE A CA 1
ATOM 725 C C . ILE A 1 97 ? -5.363 18.609 3.453 1 98.81 97 ILE A C 1
ATOM 727 O O . ILE A 1 97 ? -6.566 18.375 3.273 1 98.81 97 ILE A O 1
ATOM 731 N N . THR A 1 98 ? -4.809 19.766 3.244 1 98.56 98 THR A N 1
ATOM 732 C CA . THR A 1 98 ? -5.598 20.859 2.709 1 98.56 98 THR A CA 1
ATOM 733 C C . THR A 1 98 ? -6.227 20.484 1.372 1 98.56 98 THR A C 1
ATOM 735 O O . THR A 1 98 ? -7.41 20.734 1.143 1 98.56 98 THR A O 1
ATOM 738 N N . PHE A 1 99 ? -5.438 19.906 0.547 1 98.88 99 PHE A N 1
ATOM 739 C CA . PHE A 1 99 ? -5.918 19.438 -0.748 1 98.88 99 PHE A CA 1
ATOM 740 C C . PHE A 1 99 ? -7.051 18.438 -0.575 1 98.88 99 PHE A C 1
ATOM 742 O O . PHE A 1 99 ? -8.102 18.547 -1.208 1 98.88 99 PHE A O 1
ATOM 749 N N . LEU A 1 100 ? -6.855 17.422 0.328 1 98.81 100 LEU A N 1
ATOM 750 C CA . LEU A 1 100 ? -7.824 16.359 0.516 1 98.81 100 LEU A CA 1
ATOM 751 C C . LEU A 1 100 ? -9.086 16.875 1.195 1 98.81 100 LEU A C 1
ATOM 753 O O . LEU A 1 100 ? -10.172 16.328 1.001 1 98.81 100 LEU A O 1
ATOM 757 N N . ASP A 1 101 ? -8.953 17.969 1.979 1 98.31 101 ASP A N 1
ATOM 758 C CA . ASP A 1 101 ? -10.133 18.609 2.566 1 98.31 101 ASP A CA 1
ATOM 759 C C . ASP A 1 101 ? -11.062 19.141 1.482 1 98.31 101 ASP A C 1
ATOM 761 O O . ASP A 1 101 ? -12.281 19.125 1.649 1 98.31 101 ASP A O 1
ATOM 765 N N . ARG A 1 102 ? -10.477 19.547 0.437 1 98.44 102 ARG A N 1
ATOM 766 C CA . ARG A 1 102 ? -11.273 20.047 -0.677 1 98.44 102 ARG A CA 1
ATOM 767 C C . ARG A 1 102 ? -11.859 18.906 -1.497 1 98.44 102 ARG A C 1
ATOM 769 O O . ARG A 1 102 ? -13.031 18.953 -1.89 1 98.44 102 ARG A O 1
ATOM 776 N N . GLU A 1 103 ? -11.078 17.922 -1.765 1 98.62 103 GLU A N 1
ATOM 777 C CA . GLU A 1 103 ? -11.453 16.859 -2.697 1 98.62 103 GLU A CA 1
ATOM 778 C C . GLU A 1 103 ? -12.398 15.859 -2.039 1 98.62 103 GLU A C 1
ATOM 780 O O . GLU A 1 103 ? -13.25 15.273 -2.707 1 98.62 103 GLU A O 1
ATOM 785 N N . VAL A 1 104 ? -12.172 15.586 -0.756 1 98.5 104 VAL A N 1
ATOM 786 C CA . VAL A 1 104 ? -12.977 14.609 -0.024 1 98.5 104 VAL A CA 1
ATOM 787 C C . VAL A 1 104 ? -13.398 15.195 1.323 1 98.5 104 VAL A C 1
ATOM 789 O O . VAL A 1 104 ? -12.992 14.695 2.377 1 98.5 104 VAL A O 1
ATOM 792 N N . PRO A 1 105 ? -14.258 16.141 1.35 1 98.19 105 PRO A N 1
ATOM 793 C CA . PRO A 1 105 ? -14.594 16.891 2.564 1 98.19 105 PRO A CA 1
ATOM 794 C C . PRO A 1 105 ? -15.336 16.031 3.592 1 98.19 105 PRO A C 1
ATOM 796 O O . PRO A 1 105 ? -15.383 16.375 4.773 1 98.19 105 PRO A O 1
ATOM 799 N N . GLU A 1 106 ? -15.875 14.914 3.186 1 97.25 106 GLU A N 1
ATOM 800 C CA . GLU A 1 106 ? -16.703 14.102 4.062 1 97.25 106 GLU A CA 1
ATOM 801 C C . GLU A 1 106 ? -15.867 13.312 5.059 1 97.25 106 GLU A C 1
ATOM 803 O O . GLU A 1 106 ? -16.375 12.836 6.078 1 97.25 106 GLU A O 1
ATOM 808 N N . MET A 1 107 ? -14.602 13.195 4.754 1 98.12 107 MET A N 1
ATOM 809 C CA . MET A 1 107 ? -13.734 12.398 5.617 1 98.12 107 MET A CA 1
ATOM 810 C C . MET A 1 107 ? -12.93 13.289 6.551 1 98.12 107 MET A C 1
ATOM 812 O O . MET A 1 107 ? -12.477 14.367 6.148 1 98.12 107 MET A O 1
ATOM 816 N N . THR A 1 108 ? -12.758 12.797 7.758 1 98.25 108 THR A N 1
ATOM 817 C CA . THR A 1 108 ? -11.773 13.398 8.648 1 98.25 108 THR A CA 1
ATOM 818 C C . THR A 1 108 ? -10.359 13.039 8.219 1 98.25 108 THR A C 1
ATOM 820 O O . THR A 1 108 ? -10.102 11.906 7.793 1 98.25 108 THR A O 1
ATOM 823 N N . LYS A 1 109 ? -9.445 13.984 8.32 1 98.56 109 LYS A N 1
ATOM 824 C CA . LYS A 1 109 ? -8.055 13.734 7.941 1 98.56 109 LYS A CA 1
ATOM 825 C C . LYS A 1 109 ? -7.121 13.938 9.125 1 98.56 109 LYS A C 1
ATOM 827 O O . LYS A 1 109 ? -7.305 14.867 9.922 1 98.56 109 LYS A O 1
ATOM 832 N N . ILE A 1 110 ? -6.18 13.125 9.258 1 98.75 110 ILE A N 1
ATOM 833 C CA . ILE A 1 110 ? -5.141 13.234 10.281 1 98.75 110 ILE A CA 1
ATOM 834 C C . ILE A 1 110 ? -3.766 13.125 9.633 1 98.75 110 ILE A C 1
ATOM 836 O O . ILE A 1 110 ? -3.516 12.211 8.836 1 98.75 110 ILE A O 1
ATOM 840 N N . GLY A 1 111 ? -2.885 14.086 9.93 1 98.88 111 GLY A N 1
ATOM 841 C CA . GLY A 1 111 ? -1.506 14.047 9.469 1 98.88 111 GLY A CA 1
ATOM 842 C C . GLY A 1 111 ? -0.578 13.312 10.414 1 98.88 111 GLY A C 1
ATOM 843 O O . GLY A 1 111 ? -0.668 13.469 11.633 1 98.88 111 GLY A O 1
ATOM 844 N N . LEU A 1 112 ? 0.272 12.469 9.891 1 98.94 112 LEU A N 1
ATOM 845 C CA . LEU A 1 112 ? 1.25 11.734 10.688 1 98.94 112 LEU A CA 1
ATOM 846 C C . LEU A 1 112 ? 2.662 11.953 10.148 1 98.94 112 LEU A C 1
ATOM 848 O O . LEU A 1 112 ? 2.861 12.055 8.938 1 98.94 112 LEU A O 1
ATOM 852 N N . TRP A 1 113 ? 3.621 12.008 11.039 1 98.88 113 TRP A N 1
ATOM 853 C CA . TRP A 1 113 ? 5.051 12.016 10.75 1 98.88 113 TRP A CA 1
ATOM 854 C C . TRP A 1 113 ? 5.738 10.797 11.359 1 98.88 113 TRP A C 1
ATOM 856 O O . TRP A 1 113 ? 5.57 10.508 12.547 1 98.88 113 TRP A O 1
ATOM 866 N N . ILE A 1 114 ? 6.41 10.039 10.555 1 98.94 114 ILE A N 1
ATOM 867 C CA . ILE A 1 114 ? 7.195 8.922 11.062 1 98.94 114 ILE A CA 1
ATOM 868 C C . ILE A 1 114 ? 8.672 9.297 11.094 1 98.94 114 ILE A C 1
ATOM 870 O O . ILE A 1 114 ? 9.281 9.555 10.055 1 98.94 114 ILE A O 1
ATOM 874 N N . ASP A 1 115 ? 9.297 9.258 12.211 1 98.81 115 ASP A N 1
ATOM 875 C CA . ASP A 1 115 ? 10.648 9.797 12.367 1 98.81 115 ASP A CA 1
ATOM 876 C C . ASP A 1 115 ? 11.695 8.734 12.023 1 98.81 115 ASP A C 1
ATOM 878 O O . ASP A 1 115 ? 11.367 7.688 11.469 1 98.81 115 ASP A O 1
ATOM 882 N N . ASP A 1 116 ? 12.992 9.031 12.273 1 97.69 116 ASP A N 1
ATOM 883 C CA . ASP A 1 116 ? 14.102 8.188 11.844 1 97.69 116 ASP A CA 1
ATOM 884 C C . ASP A 1 116 ? 14.234 6.961 12.734 1 97.69 116 ASP A C 1
ATOM 886 O O . ASP A 1 116 ? 15.023 6.055 12.445 1 97.69 116 ASP A O 1
ATOM 890 N N . ASN A 1 117 ? 13.406 6.859 13.805 1 98.12 117 ASN A N 1
ATOM 891 C CA . ASN A 1 117 ? 13.32 5.656 14.625 1 98.12 117 ASN A CA 1
ATOM 892 C C . ASN A 1 117 ? 12.031 4.883 14.344 1 98.12 117 ASN A C 1
ATOM 894 O O . ASN A 1 117 ? 11.656 3.996 15.117 1 98.12 117 ASN A O 1
ATOM 898 N N . TRP A 1 118 ? 11.328 5.375 13.344 1 97.94 118 TRP A N 1
ATOM 899 C CA . TRP A 1 118 ? 10.109 4.762 12.844 1 97.94 118 TRP A CA 1
ATOM 900 C C . TRP A 1 118 ? 8.984 4.859 13.867 1 97.94 118 TRP A C 1
ATOM 902 O O . TRP A 1 118 ? 8.102 4.004 13.906 1 97.94 118 TRP A O 1
ATOM 912 N N . THR A 1 119 ? 9.133 5.852 14.695 1 98.62 119 THR A N 1
ATOM 913 C CA . THR A 1 119 ? 8.055 6.223 15.609 1 98.62 119 THR A CA 1
ATOM 914 C C . THR A 1 119 ? 7.059 7.156 14.922 1 98.62 119 THR A C 1
ATOM 916 O O . THR A 1 119 ? 7.457 8.102 14.242 1 98.62 119 THR A O 1
ATOM 919 N N . VAL A 1 120 ? 5.781 6.863 15.125 1 98.88 120 VAL A N 1
ATOM 920 C CA . VAL A 1 120 ? 4.723 7.641 14.484 1 98.88 120 VAL A CA 1
ATOM 921 C C . VAL A 1 120 ? 4.297 8.789 15.398 1 98.88 120 VAL A C 1
ATOM 923 O O . VAL A 1 120 ? 4.07 8.578 16.594 1 98.88 120 VAL A O 1
ATOM 926 N N . HIS A 1 121 ? 4.223 9.977 14.812 1 98.75 121 HIS A N 1
ATOM 927 C CA . HIS A 1 121 ? 3.785 11.172 15.531 1 98.75 121 HIS A CA 1
ATOM 928 C C . HIS A 1 121 ? 2.584 11.812 14.844 1 98.75 121 HIS A C 1
ATOM 930 O O . HIS A 1 121 ? 2.621 12.078 13.641 1 98.75 121 HIS A O 1
ATOM 936 N N . ARG A 1 122 ? 1.547 12.07 15.57 1 98.5 122 ARG A N 1
ATOM 937 C CA . ARG A 1 122 ? 0.409 12.812 15.047 1 98.5 122 ARG A CA 1
ATOM 938 C C . ARG A 1 122 ? 0.717 14.305 14.977 1 98.5 122 ARG A C 1
ATOM 940 O O . ARG A 1 122 ? 1.28 14.875 15.914 1 98.5 122 ARG A O 1
ATOM 947 N N . LEU A 1 123 ? 0.363 14.859 13.844 1 97.69 123 LEU A N 1
ATOM 948 C CA . LEU A 1 123 ? 0.57 16.297 13.688 1 97.69 123 LEU A CA 1
ATOM 949 C C . LEU A 1 123 ? -0.632 17.078 14.211 1 97.69 123 LEU A C 1
ATOM 951 O O . LEU A 1 123 ? -1.774 16.625 14.07 1 97.69 123 LEU A O 1
ATOM 955 N N . SER A 1 124 ? -0.351 18.281 14.906 1 89.06 124 SER A N 1
ATOM 956 C CA . SER A 1 124 ? -1.394 19.234 15.258 1 89.06 124 SER A CA 1
ATOM 957 C C . SER A 1 124 ? -1.646 20.219 14.125 1 89.06 124 SER A C 1
ATOM 959 O O . SER A 1 124 ? -0.779 21.031 13.797 1 89.06 124 SER A O 1
ATOM 961 N N . LEU A 1 125 ? -2.688 19.906 13.312 1 76.31 125 LEU A N 1
ATOM 962 C CA . LEU A 1 125 ? -2.9 20.766 12.156 1 76.31 125 LEU A CA 1
ATOM 963 C C . LEU A 1 125 ? -3.98 21.797 12.438 1 76.31 125 LEU A C 1
ATOM 965 O O . LEU A 1 125 ? -4.891 21.562 13.234 1 76.31 125 LEU A O 1
ATOM 969 N N . MET B 1 1 ? 19 -5.078 7.824 1 63.88 1 MET B N 1
ATOM 970 C CA . MET B 1 1 ? 17.766 -5.852 7.664 1 63.88 1 MET B CA 1
ATOM 971 C C . MET B 1 1 ? 17.281 -5.809 6.219 1 63.88 1 MET B C 1
ATOM 973 O O . MET B 1 1 ? 17.625 -4.887 5.477 1 63.88 1 MET B O 1
ATOM 977 N N . ALA B 1 2 ? 16.844 -6.945 5.633 1 88.75 2 ALA B N 1
ATOM 978 C CA . ALA B 1 2 ? 16.625 -7.109 4.199 1 88.75 2 ALA B CA 1
ATOM 979 C C . ALA B 1 2 ? 15.211 -6.68 3.811 1 88.75 2 ALA B C 1
ATOM 981 O O . ALA B 1 2 ? 14.297 -6.703 4.641 1 88.75 2 ALA B O 1
ATOM 982 N N . PHE B 1 3 ? 15.055 -6 2.777 1 98 3 PHE B N 1
ATOM 983 C CA . PHE B 1 3 ? 13.789 -5.574 2.18 1 98 3 PHE B CA 1
ATOM 984 C C . PHE B 1 3 ? 13.258 -6.637 1.228 1 98 3 PHE B C 1
ATOM 986 O O . PHE B 1 3 ? 14.039 -7.344 0.579 1 98 3 PHE B O 1
ATOM 993 N N . CYS B 1 4 ? 12 -6.762 1.175 1 98.75 4 CYS B N 1
ATOM 994 C CA . CYS B 1 4 ? 11.289 -7.379 0.058 1 98.75 4 CYS B CA 1
ATOM 995 C C . CYS B 1 4 ? 10.156 -6.484 -0.428 1 98.75 4 CYS B C 1
ATOM 997 O O . CYS B 1 4 ? 9.969 -5.375 0.082 1 98.75 4 CYS B O 1
ATOM 999 N N . THR B 1 5 ? 9.477 -6.91 -1.522 1 98.88 5 THR B N 1
ATOM 1000 C CA . THR B 1 5 ? 8.359 -6.152 -2.084 1 98.88 5 THR B CA 1
ATOM 1001 C C . THR B 1 5 ? 7.09 -6.996 -2.096 1 98.88 5 THR B C 1
ATOM 1003 O O . THR B 1 5 ? 7.133 -8.195 -2.375 1 98.88 5 THR B O 1
ATOM 1006 N N . SER B 1 6 ? 5.973 -6.422 -1.731 1 98.94 6 SER B N 1
ATOM 1007 C CA . SER B 1 6 ? 4.676 -7.086 -1.804 1 98.94 6 SER B CA 1
ATOM 1008 C C . SER B 1 6 ? 3.686 -6.277 -2.637 1 98.94 6 SER B C 1
ATOM 1010 O O . SER B 1 6 ? 3.502 -5.082 -2.404 1 98.94 6 SER B O 1
ATOM 1012 N N . LEU B 1 7 ? 3.193 -6.863 -3.645 1 98.94 7 LEU B N 1
ATOM 1013 C CA . LEU B 1 7 ? 2.117 -6.336 -4.477 1 98.94 7 LEU B CA 1
ATOM 1014 C C . LEU B 1 7 ? 0.78 -6.965 -4.098 1 98.94 7 LEU B C 1
ATOM 1016 O O . LEU B 1 7 ? 0.594 -8.172 -4.246 1 98.94 7 LEU B O 1
ATOM 1020 N N . HIS B 1 8 ? -0.125 -6.172 -3.527 1 98.94 8 HIS B N 1
ATOM 1021 C CA . HIS B 1 8 ? -1.366 -6.73 -3.004 1 98.94 8 HIS B CA 1
ATOM 1022 C C . HIS B 1 8 ? -2.475 -5.684 -2.979 1 98.94 8 HIS B C 1
ATOM 1024 O O . HIS B 1 8 ? -2.242 -4.52 -3.314 1 98.94 8 HIS B O 1
ATOM 1030 N N . CYS B 1 9 ? -3.689 -6.086 -2.713 1 98.94 9 CYS B N 1
ATOM 1031 C CA . CYS B 1 9 ? -4.859 -5.219 -2.664 1 98.94 9 CYS B CA 1
ATOM 1032 C C . CYS B 1 9 ? -4.758 -4.227 -1.511 1 98.94 9 CYS B C 1
ATOM 1034 O O . CYS B 1 9 ? -4.055 -4.48 -0.53 1 98.94 9 CYS B O 1
ATOM 1036 N N . MET B 1 10 ? -5.465 -3.123 -1.518 1 98.94 10 MET B N 1
ATOM 1037 C CA . MET B 1 10 ? -5.48 -2.102 -0.474 1 98.94 10 MET B CA 1
ATOM 1038 C C . MET B 1 10 ? -6.344 -2.539 0.704 1 98.94 10 MET B C 1
ATOM 1040 O O . MET B 1 10 ? -6.332 -1.901 1.759 1 98.94 10 MET B O 1
ATOM 1044 N N . ASP B 1 11 ? -7.035 -3.637 0.611 1 98.81 11 ASP B N 1
ATOM 1045 C CA . ASP B 1 11 ? -8.031 -4.055 1.596 1 98.81 11 ASP B CA 1
ATOM 1046 C C . ASP B 1 11 ? -7.414 -4.141 2.992 1 98.81 11 ASP B C 1
ATOM 1048 O O . ASP B 1 11 ? -6.406 -4.82 3.189 1 98.81 11 ASP B O 1
ATOM 1052 N N . GLY B 1 12 ? -8.023 -3.514 3.918 1 98.81 12 GLY B N 1
ATOM 1053 C CA . GLY B 1 12 ? -7.504 -3.406 5.27 1 98.81 12 GLY B CA 1
ATOM 1054 C C . GLY B 1 12 ? -7.371 -4.746 5.969 1 98.81 12 GLY B C 1
ATOM 1055 O O . GLY B 1 12 ? -6.52 -4.918 6.844 1 98.81 12 GLY B O 1
ATOM 1056 N N . ARG B 1 13 ? -8.156 -5.699 5.598 1 98.56 13 ARG B N 1
ATOM 1057 C CA . ARG B 1 13 ? -8.211 -6.984 6.285 1 98.56 13 ARG B CA 1
ATOM 1058 C C . ARG B 1 13 ? -6.977 -7.824 5.984 1 98.56 13 ARG B C 1
ATOM 1060 O O . ARG B 1 13 ? -6.656 -8.758 6.727 1 98.56 13 ARG B O 1
ATOM 1067 N N . ILE B 1 14 ? -6.172 -7.441 4.938 1 98.88 14 ILE B N 1
ATOM 1068 C CA . ILE B 1 14 ? -5.109 -8.359 4.559 1 98.88 14 ILE B CA 1
ATOM 1069 C C . ILE B 1 14 ? -3.75 -7.73 4.852 1 98.88 14 ILE B C 1
ATOM 1071 O O . ILE B 1 14 ? -2.721 -8.406 4.816 1 98.88 14 ILE B O 1
ATOM 1075 N N . GLN B 1 15 ? -3.67 -6.402 5.262 1 98.81 15 GLN B N 1
ATOM 1076 C CA . GLN B 1 15 ? -2.395 -5.711 5.426 1 98.81 15 GLN B CA 1
ATOM 1077 C C . GLN B 1 15 ? -1.576 -6.336 6.555 1 98.81 15 GLN B C 1
ATOM 1079 O O . GLN B 1 15 ? -0.457 -6.801 6.332 1 98.81 15 GLN B O 1
ATOM 1084 N N . ALA B 1 16 ? -2.143 -6.406 7.738 1 98.44 16 ALA B N 1
ATOM 1085 C CA . ALA B 1 16 ? -1.415 -6.926 8.891 1 98.44 16 ALA B CA 1
ATOM 1086 C C . ALA B 1 16 ? -1.101 -8.406 8.719 1 98.44 16 ALA B C 1
ATOM 1088 O O . ALA B 1 16 ? 0.046 -8.828 8.891 1 98.44 16 ALA B O 1
ATOM 1089 N N . PRO B 1 17 ? -2.086 -9.273 8.289 1 98.5 17 PRO B N 1
ATOM 1090 C CA . PRO B 1 17 ? -1.785 -10.695 8.086 1 98.5 17 PRO B CA 1
ATOM 1091 C C . PRO B 1 17 ? -0.639 -10.922 7.102 1 98.5 17 PRO B C 1
ATOM 1093 O O . PRO B 1 17 ? 0.204 -11.797 7.324 1 98.5 17 PRO B O 1
ATOM 1096 N N . LEU B 1 18 ? -0.578 -10.148 6.047 1 98.75 18 LEU B N 1
ATOM 1097 C CA . LEU B 1 18 ? 0.46 -10.312 5.035 1 98.75 18 LEU B CA 1
ATOM 1098 C C . LEU B 1 18 ? 1.831 -9.953 5.598 1 98.75 18 LEU B C 1
ATOM 1100 O O . LEU B 1 18 ? 2.793 -10.711 5.43 1 98.75 18 LEU B O 1
ATOM 1104 N N . LEU B 1 19 ? 1.922 -8.781 6.273 1 98.5 19 LEU B N 1
ATOM 1105 C CA . LEU B 1 19 ? 3.189 -8.359 6.859 1 98.5 19 LEU B CA 1
ATOM 1106 C C . LEU B 1 19 ? 3.678 -9.375 7.891 1 98.5 19 LEU B C 1
ATOM 1108 O O . LEU B 1 19 ? 4.863 -9.711 7.918 1 98.5 19 LEU B O 1
ATOM 1112 N N . GLN B 1 20 ? 2.771 -9.859 8.695 1 98.12 20 GLN B N 1
ATOM 1113 C CA . GLN B 1 20 ? 3.117 -10.828 9.734 1 98.12 20 GLN B CA 1
ATOM 1114 C C . GLN B 1 20 ? 3.586 -12.148 9.133 1 98.12 20 GLN B C 1
ATOM 1116 O O . GLN B 1 20 ? 4.562 -12.734 9.594 1 98.12 20 GLN B O 1
ATOM 1121 N N . TYR B 1 21 ? 2.92 -12.609 8.141 1 98.81 21 TYR B N 1
ATOM 1122 C CA . TYR B 1 21 ? 3.279 -13.859 7.473 1 98.81 21 TYR B CA 1
ATOM 1123 C C . TYR B 1 21 ? 4.676 -13.766 6.867 1 98.81 21 TYR B C 1
ATOM 1125 O O . TYR B 1 21 ? 5.492 -14.68 7.039 1 98.81 21 TYR B O 1
ATOM 1133 N N . ILE B 1 22 ? 4.926 -12.648 6.141 1 98.56 22 ILE B N 1
ATOM 1134 C CA . ILE B 1 22 ? 6.203 -12.469 5.461 1 98.56 22 ILE B CA 1
ATOM 1135 C C . ILE B 1 22 ? 7.328 -12.391 6.492 1 98.56 22 ILE B C 1
ATOM 1137 O O . ILE B 1 22 ? 8.383 -13.008 6.324 1 98.56 22 ILE B O 1
ATOM 1141 N N . ALA B 1 23 ? 7.066 -11.672 7.574 1 97.88 23 ALA B N 1
ATOM 1142 C CA . ALA B 1 23 ? 8.07 -11.57 8.633 1 97.88 23 ALA B CA 1
ATOM 1143 C C . ALA B 1 23 ? 8.328 -12.93 9.273 1 97.88 23 ALA B C 1
ATOM 1145 O O . ALA B 1 23 ? 9.484 -13.32 9.461 1 97.88 23 ALA B O 1
ATOM 1146 N N . ARG B 1 24 ? 7.305 -13.656 9.578 1 97.75 24 ARG B N 1
ATOM 1147 C CA . ARG B 1 24 ? 7.414 -14.914 10.305 1 97.75 24 ARG B CA 1
ATOM 1148 C C . ARG B 1 24 ? 8.008 -16.016 9.422 1 97.75 24 ARG B C 1
ATOM 1150 O O . ARG B 1 24 ? 8.891 -16.75 9.859 1 97.75 24 ARG B O 1
ATOM 1157 N N . CYS B 1 25 ? 7.625 -16.078 8.203 1 98 25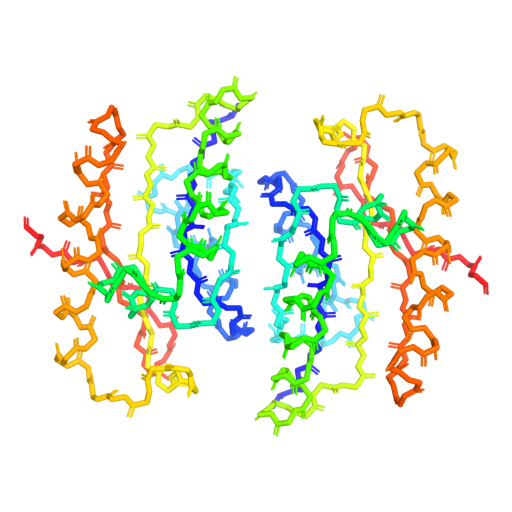 CYS B N 1
ATOM 1158 C CA . CYS B 1 25 ? 7.945 -17.234 7.371 1 98 25 CYS B CA 1
ATOM 1159 C C . CYS B 1 25 ? 9.18 -16.969 6.52 1 98 25 CYS B C 1
ATOM 1161 O O . CYS B 1 25 ? 9.891 -17.906 6.137 1 98 25 CYS B O 1
ATOM 1163 N N . PHE B 1 26 ? 9.445 -15.656 6.242 1 97.56 26 PHE B N 1
ATOM 1164 C CA . PHE B 1 26 ? 10.539 -15.375 5.32 1 97.56 26 PHE B CA 1
ATOM 1165 C C . PHE B 1 26 ? 11.602 -14.508 5.996 1 97.56 26 PHE B C 1
ATOM 1167 O O . PHE B 1 26 ? 12.68 -14.305 5.445 1 97.56 26 PHE B O 1
ATOM 1174 N N . GLY B 1 27 ? 11.258 -13.898 7.141 1 97 27 GLY B N 1
ATOM 1175 C CA . GLY B 1 27 ? 12.242 -13.203 7.949 1 97 27 GLY B CA 1
ATOM 1176 C C . GLY B 1 27 ? 12.445 -11.758 7.531 1 97 27 GLY B C 1
ATOM 1177 O O . GLY B 1 27 ? 13.398 -11.102 7.969 1 97 27 GLY B O 1
ATOM 1178 N N . TYR B 1 28 ? 11.578 -11.234 6.652 1 97.31 28 TYR B N 1
ATOM 1179 C CA . TYR B 1 28 ? 11.664 -9.836 6.25 1 97.31 28 TYR B CA 1
ATOM 1180 C C . TYR B 1 28 ? 10.852 -8.953 7.188 1 97.31 28 TYR B C 1
ATOM 1182 O O . TYR B 1 28 ? 9.641 -9.125 7.328 1 97.31 28 TYR B O 1
ATOM 1190 N N . ALA B 1 29 ? 11.492 -7.984 7.746 1 94.62 29 ALA B N 1
ATOM 1191 C CA . ALA B 1 29 ? 10.789 -7.031 8.602 1 94.62 29 ALA B CA 1
ATOM 1192 C C . ALA B 1 29 ? 10.297 -5.832 7.797 1 94.62 29 ALA B C 1
ATOM 1194 O O . ALA B 1 29 ? 9.359 -5.148 8.203 1 94.62 29 ALA B O 1
ATOM 1195 N N . TRP B 1 30 ? 11.07 -5.566 6.711 1 98.19 30 TRP B N 1
ATOM 1196 C CA . TRP B 1 30 ? 10.734 -4.391 5.91 1 98.19 30 TRP B CA 1
ATOM 1197 C C . TRP B 1 30 ? 10.172 -4.797 4.551 1 98.19 30 TRP B C 1
ATOM 1199 O O . TRP B 1 30 ? 10.922 -5.242 3.676 1 98.19 30 TRP B O 1
ATOM 1209 N N . VAL B 1 31 ? 8.836 -4.605 4.398 1 98.81 31 VAL B N 1
ATOM 1210 C CA . VAL B 1 31 ? 8.117 -5.004 3.191 1 98.81 31 VAL B CA 1
ATOM 1211 C C . VAL B 1 31 ? 7.676 -3.762 2.42 1 98.81 31 VAL B C 1
ATOM 1213 O O . VAL B 1 31 ? 6.676 -3.129 2.771 1 98.81 31 VAL B O 1
ATOM 1216 N N . ASP B 1 32 ? 8.469 -3.387 1.385 1 98.94 32 ASP B N 1
ATOM 1217 C CA . ASP B 1 32 ? 7.938 -2.377 0.474 1 98.94 32 ASP B CA 1
ATOM 1218 C C . ASP B 1 32 ? 6.582 -2.805 -0.087 1 98.94 32 ASP B C 1
ATOM 1220 O O . ASP B 1 32 ? 6.477 -3.842 -0.745 1 98.94 32 ASP B O 1
ATOM 1224 N N . SER B 1 33 ? 5.535 -1.976 0.165 1 98.94 33 SER B N 1
ATOM 1225 C CA . SER B 1 33 ? 4.172 -2.398 -0.146 1 98.94 33 SER B CA 1
ATOM 1226 C C . SER B 1 33 ? 3.594 -1.592 -1.304 1 98.94 33 SER B C 1
ATOM 1228 O O . SER B 1 33 ? 3.555 -0.361 -1.251 1 98.94 33 SER B O 1
ATOM 1230 N N . ILE B 1 34 ? 3.268 -2.24 -2.344 1 98.94 34 ILE B N 1
ATOM 1231 C CA . ILE B 1 34 ? 2.545 -1.678 -3.479 1 98.94 34 ILE B CA 1
ATOM 1232 C C . ILE B 1 34 ? 1.094 -2.152 -3.453 1 98.94 34 ILE B C 1
ATOM 1234 O O . ILE B 1 34 ? 0.819 -3.338 -3.656 1 98.94 34 ILE B O 1
ATOM 1238 N N . THR B 1 35 ? 0.18 -1.243 -3.219 1 98.94 35 THR B N 1
ATOM 1239 C CA . THR B 1 35 ? -1.215 -1.64 -3.062 1 98.94 35 THR B CA 1
ATOM 1240 C C . THR B 1 35 ? -2.045 -1.179 -4.258 1 98.94 35 THR B C 1
ATOM 1242 O O . THR B 1 35 ? -2.006 -0.005 -4.633 1 98.94 35 THR B O 1
ATOM 1245 N N . ILE B 1 36 ? -2.688 -2.102 -4.867 1 98.88 36 ILE B N 1
ATOM 1246 C CA . ILE B 1 36 ? -3.576 -1.921 -6.012 1 98.88 36 ILE B CA 1
ATOM 1247 C C . ILE B 1 36 ? -4.883 -2.676 -5.777 1 98.88 36 ILE B C 1
ATOM 1249 O O . ILE B 1 36 ? -4.871 -3.883 -5.52 1 98.88 36 ILE B O 1
ATOM 1253 N N . PRO B 1 37 ? -6.066 -1.947 -5.801 1 98.75 37 PRO B N 1
ATOM 1254 C CA . PRO B 1 37 ? -7.305 -2.727 -5.73 1 98.75 37 PRO B CA 1
ATOM 1255 C C . PRO B 1 37 ? -7.344 -3.869 -6.742 1 98.75 37 PRO B C 1
ATOM 1257 O O . PRO B 1 37 ? -7.223 -3.635 -7.945 1 98.75 37 PRO B O 1
ATOM 1260 N N . GLY B 1 38 ? -7.469 -5.129 -6.238 1 98.75 38 GLY B N 1
ATOM 1261 C CA . GLY B 1 38 ? -7.496 -6.266 -7.141 1 98.75 38 GLY B CA 1
ATOM 1262 C C . GLY B 1 38 ? -6.195 -6.457 -7.898 1 98.75 38 GLY B C 1
ATOM 1263 O O . GLY B 1 38 ? -6.207 -6.703 -9.109 1 98.75 38 GLY B O 1
ATOM 1264 N N . ALA B 1 39 ? -5.109 -6.352 -7.238 1 98.81 39 ALA B N 1
ATOM 1265 C CA . ALA B 1 39 ? -3.781 -6.324 -7.848 1 98.81 39 ALA B CA 1
ATOM 1266 C C . ALA B 1 39 ? -3.559 -7.543 -8.742 1 98.81 39 ALA B C 1
ATOM 1268 O O . ALA B 1 39 ? -3.01 -7.422 -9.836 1 98.81 39 ALA B O 1
ATOM 1269 N N . ASN B 1 40 ? -3.947 -8.727 -8.227 1 98.81 40 ASN B N 1
ATOM 1270 C CA . ASN B 1 40 ? -3.723 -9.938 -9.008 1 98.81 40 ASN B CA 1
ATOM 1271 C C . ASN B 1 40 ? -4.461 -9.891 -10.344 1 98.81 40 ASN B C 1
ATOM 1273 O O . ASN B 1 40 ? -3.896 -10.234 -11.383 1 98.81 40 ASN B O 1
ATOM 1277 N N . LYS B 1 41 ? -5.664 -9.383 -10.359 1 98.88 41 LYS B N 1
ATOM 1278 C CA . LYS B 1 41 ? -6.418 -9.266 -11.602 1 98.88 41 LYS B CA 1
ATOM 1279 C C . LYS B 1 41 ? -5.812 -8.203 -12.516 1 98.88 41 LYS B C 1
ATOM 1281 O O . LYS B 1 41 ? -5.688 -8.414 -13.727 1 98.88 41 LYS B O 1
ATOM 1286 N N . VAL B 1 42 ? -5.473 -7.051 -11.977 1 98.81 42 VAL B N 1
ATOM 1287 C CA . VAL B 1 42 ? -4.891 -5.949 -12.734 1 98.81 42 VAL B CA 1
ATOM 1288 C C . VAL B 1 42 ? -3.645 -6.43 -13.477 1 98.81 42 VAL B C 1
ATOM 1290 O O . VAL B 1 42 ? -3.473 -6.145 -14.664 1 98.81 42 VAL B O 1
ATOM 1293 N N . LEU B 1 43 ? -2.818 -7.172 -12.805 1 98.88 43 LEU B N 1
ATOM 1294 C CA . LEU B 1 43 ? -1.586 -7.68 -13.398 1 98.88 43 LEU B CA 1
ATOM 1295 C C . LEU B 1 43 ? -1.883 -8.766 -14.422 1 98.88 43 LEU B C 1
ATOM 1297 O O . LEU B 1 43 ? -1.269 -8.805 -15.492 1 98.88 43 LEU B O 1
ATOM 1301 N N . ALA B 1 44 ? -2.807 -9.641 -14.062 1 98.81 44 ALA B N 1
ATOM 1302 C CA . ALA B 1 44 ? -3.182 -10.711 -14.977 1 98.81 44 ALA B CA 1
ATOM 1303 C C . ALA B 1 44 ? -3.688 -10.141 -16.297 1 98.81 44 ALA B C 1
ATOM 1305 O O . ALA B 1 44 ? -3.301 -10.609 -17.375 1 98.81 44 ALA B O 1
ATOM 1306 N N . ASP B 1 45 ? -4.531 -9.148 -16.188 1 98.69 45 ASP B N 1
ATOM 1307 C CA . ASP B 1 45 ? -5.164 -8.555 -17.359 1 98.69 45 ASP B CA 1
ATOM 1308 C C . ASP B 1 45 ? -4.234 -7.547 -18.031 1 98.69 45 ASP B C 1
ATOM 1310 O O . ASP B 1 45 ? -4.445 -7.172 -19.188 1 98.69 45 ASP B O 1
ATOM 1314 N N . GLN B 1 46 ? -3.195 -7.113 -17.281 1 98.69 46 GLN B N 1
ATOM 1315 C CA . GLN B 1 46 ? -2.281 -6.074 -17.734 1 98.69 46 GLN B CA 1
ATOM 1316 C C . GLN B 1 46 ? -3.045 -4.828 -18.172 1 98.69 46 GLN B C 1
ATOM 1318 O O . GLN B 1 46 ? -2.779 -4.289 -19.25 1 98.69 46 GLN B O 1
ATOM 1323 N N . ASP B 1 47 ? -4.047 -4.465 -17.328 1 97.31 47 ASP B N 1
ATOM 1324 C CA . ASP B 1 47 ? -4.973 -3.369 -17.594 1 97.31 47 ASP B CA 1
ATOM 1325 C C . ASP B 1 47 ? -5.461 -2.732 -16.297 1 97.31 47 ASP B C 1
ATOM 1327 O O . ASP B 1 47 ? -5.75 -3.436 -15.328 1 97.31 47 ASP B O 1
ATOM 1331 N N . PRO B 1 48 ? -5.496 -1.348 -16.266 1 96.81 48 PRO B N 1
ATOM 1332 C CA . PRO B 1 48 ? -5.164 -0.407 -17.344 1 96.81 48 PRO B CA 1
ATOM 1333 C C . PRO B 1 48 ? -3.662 -0.171 -17.469 1 96.81 48 PRO B C 1
ATOM 1335 O O . PRO B 1 48 ? -2.926 -0.273 -16.484 1 96.81 48 PRO B O 1
ATOM 1338 N N . ALA B 1 49 ? -3.186 0.243 -18.578 1 96.62 49 ALA B N 1
ATOM 1339 C CA . ALA B 1 49 ? -1.772 0.379 -18.938 1 96.62 49 ALA B CA 1
ATOM 1340 C C . ALA B 1 49 ? -1.064 1.34 -17.984 1 96.62 49 ALA B C 1
ATOM 1342 O O . ALA B 1 49 ? 0.034 1.051 -17.5 1 96.62 49 ALA B O 1
ATOM 1343 N N . PRO B 1 50 ? -1.697 2.49 -17.625 1 96.25 50 PRO B N 1
ATOM 1344 C CA . PRO B 1 50 ? -1.003 3.402 -16.719 1 96.25 50 PRO B CA 1
ATOM 1345 C C . 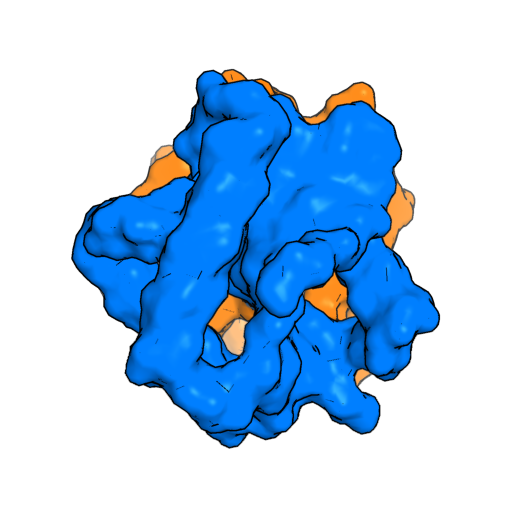PRO B 1 50 ? -0.737 2.781 -15.344 1 96.25 50 PRO B C 1
ATOM 1347 O O . PRO B 1 50 ? 0.295 3.057 -14.727 1 96.25 50 PRO B O 1
ATOM 1350 N N . THR B 1 51 ? -1.672 1.937 -14.922 1 97.56 51 THR B N 1
ATOM 1351 C CA . THR B 1 51 ? -1.492 1.259 -13.641 1 97.56 51 THR B CA 1
ATOM 1352 C C . THR B 1 51 ? -0.335 0.266 -13.711 1 97.56 51 THR B C 1
ATOM 1354 O O . THR B 1 51 ? 0.485 0.194 -12.797 1 97.56 51 THR B O 1
ATOM 1357 N N . ILE B 1 52 ? -0.238 -0.416 -14.812 1 98.56 52 ILE B N 1
ATOM 1358 C CA . ILE B 1 52 ? 0.833 -1.389 -15.008 1 98.56 52 ILE B CA 1
ATOM 1359 C C . ILE B 1 52 ? 2.182 -0.674 -15.023 1 98.56 52 ILE B C 1
ATOM 1361 O O . ILE B 1 52 ? 3.133 -1.112 -14.375 1 98.56 52 ILE B O 1
ATOM 1365 N N . THR B 1 53 ? 2.244 0.427 -15.742 1 98.12 53 THR B N 1
ATOM 1366 C CA . THR B 1 53 ? 3.467 1.222 -15.789 1 98.12 53 THR B CA 1
ATOM 1367 C C . THR B 1 53 ? 3.873 1.678 -14.391 1 98.12 53 THR B C 1
ATOM 1369 O O . THR B 1 53 ? 5.043 1.58 -14.023 1 98.12 53 THR B O 1
ATOM 1372 N N . SER B 1 54 ? 2.883 2.129 -13.648 1 97.94 54 SER B N 1
ATOM 1373 C CA . SER B 1 54 ? 3.133 2.602 -12.289 1 97.94 54 SER B CA 1
ATOM 1374 C C . SER B 1 54 ? 3.645 1.478 -11.398 1 97.94 54 SER B C 1
ATOM 1376 O O . SER B 1 54 ? 4.555 1.684 -10.594 1 97.94 54 SER B O 1
ATOM 1378 N N . ILE B 1 55 ? 3.043 0.287 -11.516 1 98.75 55 ILE B N 1
ATOM 1379 C CA . ILE B 1 55 ? 3.457 -0.87 -10.727 1 98.75 55 ILE B CA 1
ATOM 1380 C C . ILE B 1 55 ? 4.922 -1.192 -11.016 1 98.75 55 ILE B C 1
ATOM 1382 O O . ILE B 1 55 ? 5.723 -1.357 -10.094 1 98.75 55 ILE B O 1
ATOM 1386 N N . LEU B 1 56 ? 5.301 -1.225 -12.273 1 98.81 56 LEU B N 1
ATOM 1387 C CA . LEU B 1 56 ? 6.66 -1.579 -12.664 1 98.81 56 LEU B CA 1
ATOM 1388 C C . LEU B 1 56 ? 7.652 -0.524 -12.188 1 98.81 56 LEU B C 1
ATOM 1390 O O . LEU B 1 56 ? 8.773 -0.855 -11.781 1 98.81 56 LEU B O 1
ATOM 1394 N N . GLU B 1 57 ? 7.277 0.718 -12.219 1 98.44 57 GLU B N 1
ATOM 1395 C CA . GLU B 1 57 ? 8.125 1.792 -11.703 1 98.44 57 GLU B CA 1
ATOM 1396 C C . GLU B 1 57 ? 8.367 1.628 -10.211 1 98.44 57 GLU B C 1
ATOM 1398 O O . GLU B 1 57 ? 9.484 1.839 -9.734 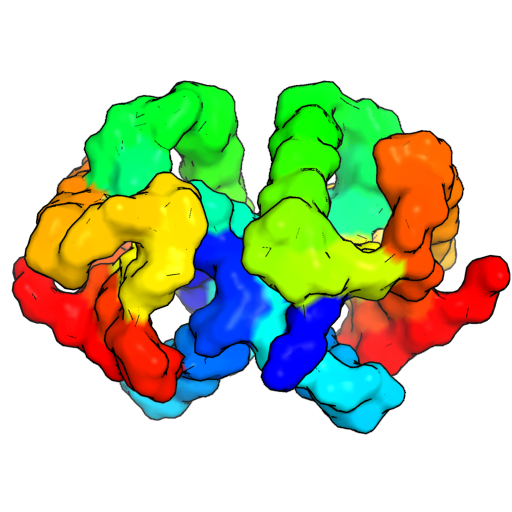1 98.44 57 GLU B O 1
ATOM 1403 N N . ARG B 1 58 ? 7.344 1.272 -9.477 1 98.75 58 ARG B N 1
ATOM 1404 C CA . ARG B 1 58 ? 7.457 1.127 -8.031 1 98.75 58 ARG B CA 1
ATOM 1405 C C . ARG B 1 58 ? 8.305 -0.091 -7.668 1 98.75 58 ARG B C 1
ATOM 1407 O O . ARG B 1 58 ? 9.07 -0.058 -6.703 1 98.75 58 ARG B O 1
ATOM 1414 N N . ILE B 1 59 ? 8.141 -1.167 -8.422 1 98.81 59 ILE B N 1
ATOM 1415 C CA . ILE B 1 59 ? 9.016 -2.322 -8.25 1 98.81 59 ILE B CA 1
ATOM 1416 C C . ILE B 1 59 ? 10.469 -1.908 -8.469 1 98.81 59 ILE B C 1
ATOM 1418 O O . ILE B 1 59 ? 11.352 -2.281 -7.699 1 98.81 59 ILE B O 1
ATOM 1422 N N . ALA B 1 60 ? 10.719 -1.128 -9.508 1 98.5 60 ALA B N 1
ATOM 1423 C CA . ALA B 1 60 ? 12.07 -0.657 -9.812 1 98.5 60 ALA B CA 1
ATOM 1424 C C . ALA B 1 60 ? 12.625 0.188 -8.664 1 98.5 60 ALA B C 1
ATOM 1426 O O . ALA B 1 60 ? 13.812 0.091 -8.336 1 98.5 60 ALA B O 1
ATOM 1427 N N . ILE B 1 61 ? 11.797 0.994 -8.117 1 98.25 61 ILE B N 1
ATOM 1428 C CA . ILE B 1 61 ? 12.203 1.816 -6.988 1 98.25 61 ILE B CA 1
ATOM 1429 C C . ILE B 1 61 ? 12.641 0.92 -5.828 1 98.25 61 ILE B C 1
ATOM 1431 O O . ILE B 1 61 ? 13.703 1.127 -5.242 1 98.25 61 ILE B O 1
ATOM 1435 N N . SER B 1 62 ? 11.828 -0.089 -5.48 1 98.44 62 SER B N 1
ATOM 1436 C CA . SER B 1 62 ? 12.156 -1.01 -4.395 1 98.44 62 SER B CA 1
ATOM 1437 C C . SER B 1 62 ? 13.477 -1.72 -4.652 1 98.44 62 SER B C 1
ATOM 1439 O O . SER B 1 62 ? 14.297 -1.869 -3.74 1 98.44 62 SER B O 1
ATOM 1441 N N . ARG B 1 63 ? 13.711 -2.115 -5.887 1 97.75 63 ARG B N 1
ATOM 1442 C CA . ARG B 1 63 ? 14.938 -2.814 -6.254 1 97.75 63 ARG B CA 1
ATOM 1443 C C . ARG B 1 63 ? 16.156 -1.888 -6.164 1 97.75 63 ARG B C 1
ATOM 1445 O O . ARG B 1 63 ? 17.172 -2.256 -5.594 1 97.75 63 ARG B O 1
ATOM 1452 N N . SER B 1 64 ? 16.047 -0.746 -6.68 1 97.12 64 SER B N 1
ATOM 1453 C CA . SER B 1 64 ? 17.188 0.146 -6.812 1 97.12 64 SER B CA 1
ATOM 1454 C C . SER B 1 64 ? 17.531 0.818 -5.484 1 97.12 64 SER B C 1
ATOM 1456 O O . SER B 1 64 ? 18.703 0.976 -5.141 1 97.12 64 SER B O 1
ATOM 1458 N N . LYS B 1 65 ? 16.5 1.163 -4.699 1 97.12 65 LYS B N 1
ATOM 1459 C CA . LYS B 1 65 ? 16.734 1.949 -3.492 1 97.12 65 LYS B CA 1
ATOM 1460 C C . LYS B 1 65 ? 16.953 1.045 -2.281 1 97.12 65 LYS B C 1
ATOM 1462 O O . LYS B 1 65 ? 17.719 1.388 -1.374 1 97.12 65 LYS B O 1
ATOM 1467 N N . HIS B 1 66 ? 16.234 -0.136 -2.32 1 97.44 66 HIS B N 1
ATOM 1468 C CA . HIS B 1 66 ? 16.266 -0.942 -1.106 1 97.44 66 HIS B CA 1
ATOM 1469 C C . HIS B 1 66 ? 16.891 -2.309 -1.369 1 97.44 66 HIS B C 1
ATOM 1471 O O . HIS B 1 66 ? 17.078 -3.098 -0.44 1 97.44 66 HIS B O 1
ATOM 1477 N N . GLY B 1 67 ? 17.219 -2.57 -2.619 1 97.06 67 GLY B N 1
ATOM 1478 C CA . GLY B 1 67 ? 17.859 -3.83 -2.949 1 97.06 67 GLY B CA 1
ATOM 1479 C C . GLY B 1 67 ? 16.938 -5.023 -2.857 1 97.06 67 GLY B C 1
ATOM 1480 O O . GLY B 1 67 ? 17.375 -6.152 -2.639 1 97.06 67 GLY B O 1
ATOM 1481 N N . SER B 1 68 ? 15.617 -4.809 -2.975 1 97.88 68 SER B N 1
ATOM 1482 C CA . SER B 1 68 ? 14.648 -5.902 -2.928 1 97.88 68 SER B CA 1
ATOM 1483 C C . SER B 1 68 ? 14.883 -6.895 -4.062 1 97.88 68 SER B C 1
ATOM 1485 O O . SER B 1 68 ? 15.148 -6.496 -5.199 1 97.88 68 SER B O 1
ATOM 1487 N N . SER B 1 69 ? 14.828 -8.172 -3.756 1 97.62 69 SER B N 1
ATOM 1488 C CA . SER B 1 69 ? 15.016 -9.211 -4.77 1 97.62 69 SER B CA 1
ATOM 1489 C C . SER B 1 69 ? 13.883 -10.234 -4.73 1 97.62 69 SER B C 1
ATOM 1491 O O . SER B 1 69 ? 13.828 -11.133 -5.574 1 97.62 69 SER B O 1
ATOM 1493 N N . LEU B 1 70 ? 13.008 -10.133 -3.742 1 98.44 70 LEU B N 1
ATOM 1494 C CA . LEU B 1 70 ? 11.852 -11.008 -3.568 1 98.44 70 LEU B CA 1
ATOM 1495 C C . LEU B 1 70 ? 10.547 -10.227 -3.678 1 98.44 70 LEU B C 1
ATOM 1497 O O . LEU B 1 70 ? 10.383 -9.195 -3.029 1 98.44 70 LEU B O 1
ATOM 1501 N N . LEU B 1 71 ? 9.656 -10.703 -4.59 1 98.75 71 LEU B N 1
ATOM 1502 C CA . LEU B 1 71 ? 8.391 -10.047 -4.871 1 98.75 71 LEU B CA 1
ATOM 1503 C C . LEU B 1 71 ? 7.219 -10.984 -4.594 1 98.75 71 LEU B C 1
ATOM 1505 O O . LEU B 1 71 ? 7.125 -12.062 -5.195 1 98.75 71 LEU B O 1
ATOM 1509 N N . PHE B 1 72 ? 6.359 -10.594 -3.65 1 98.94 72 PHE B N 1
ATOM 1510 C CA . PHE B 1 72 ? 5.125 -11.328 -3.389 1 98.94 72 PHE B CA 1
ATOM 1511 C C . PHE B 1 72 ? 3.969 -10.742 -4.195 1 98.94 72 PHE B C 1
ATOM 1513 O O . PHE B 1 72 ? 3.848 -9.523 -4.32 1 98.94 72 PHE B O 1
ATOM 1520 N N . VAL B 1 73 ? 3.172 -11.586 -4.77 1 98.94 73 VAL B N 1
ATOM 1521 C CA . VAL B 1 73 ? 1.936 -11.211 -5.445 1 98.94 73 VAL B CA 1
ATOM 1522 C C . VAL B 1 73 ? 0.753 -11.93 -4.805 1 98.94 73 VAL B C 1
ATOM 1524 O O . VAL B 1 73 ? 0.743 -13.164 -4.719 1 98.94 73 VAL B O 1
ATOM 1527 N N . SER B 1 74 ? -0.253 -11.125 -4.391 1 98.88 74 SER B N 1
ATOM 1528 C CA . SER B 1 74 ? -1.295 -11.789 -3.611 1 98.88 74 SER B CA 1
ATOM 1529 C C . SER B 1 74 ? -2.68 -11.492 -4.18 1 98.88 74 SER B C 1
ATOM 1531 O O . SER B 1 74 ? -2.889 -10.453 -4.812 1 98.88 74 SER B O 1
ATOM 1533 N N . GLY B 1 75 ? -3.572 -12.406 -4.035 1 98.88 75 GLY B N 1
ATOM 1534 C CA . GLY B 1 75 ? -5.016 -12.266 -4.102 1 98.88 75 GLY B CA 1
ATOM 1535 C C . GLY B 1 75 ? -5.715 -12.664 -2.816 1 98.88 75 GLY B C 1
ATOM 1536 O O . GLY B 1 75 ? -5.109 -13.281 -1.941 1 98.88 75 GLY B O 1
ATOM 1537 N N . HIS B 1 76 ? -6.945 -12.227 -2.656 1 98.94 76 HIS B N 1
ATOM 1538 C CA . HIS B 1 76 ? -7.59 -12.539 -1.384 1 98.94 76 HIS B CA 1
ATOM 1539 C C . HIS B 1 76 ? -9.086 -12.75 -1.562 1 98.94 76 HIS B C 1
ATOM 1541 O O . HIS B 1 76 ? -9.68 -12.273 -2.535 1 98.94 76 HIS B O 1
ATOM 1547 N N . ALA B 1 77 ? -9.648 -13.477 -0.702 1 98.69 77 ALA B N 1
ATOM 1548 C CA . ALA B 1 77 ? -11.094 -13.695 -0.654 1 98.69 77 ALA B CA 1
ATOM 1549 C C . ALA B 1 77 ? -11.836 -12.383 -0.417 1 98.69 77 ALA B C 1
ATOM 1551 O O . ALA B 1 77 ? -11.312 -11.469 0.232 1 98.69 77 ALA B O 1
ATOM 1552 N N . ASP B 1 78 ? -13.062 -12.234 -0.998 1 97.88 78 ASP B N 1
ATOM 1553 C CA . ASP B 1 78 ? -13.953 -11.102 -0.761 1 97.88 78 ASP B CA 1
ATOM 1554 C C . ASP B 1 78 ? -13.32 -9.797 -1.239 1 97.88 78 ASP B C 1
ATOM 1556 O O . ASP B 1 78 ? -13.43 -8.766 -0.575 1 97.88 78 ASP B O 1
ATOM 1560 N N . CYS B 1 79 ? -12.602 -9.898 -2.312 1 98.5 79 CYS B N 1
ATOM 1561 C CA . CYS B 1 79 ? -12.008 -8.711 -2.918 1 98.5 79 CYS B CA 1
ATOM 1562 C C . CYS B 1 79 ? -13.039 -7.949 -3.744 1 98.5 79 CYS B C 1
ATOM 1564 O O . CYS B 1 79 ? -13.578 -8.477 -4.715 1 98.5 79 CYS B O 1
ATOM 1566 N N . ALA B 1 80 ? -13.32 -6.734 -3.438 1 97.81 80 ALA B N 1
ATOM 1567 C CA . ALA B 1 80 ? -14.32 -5.93 -4.133 1 97.81 80 ALA B CA 1
ATOM 1568 C C . ALA B 1 80 ? -13.914 -5.676 -5.582 1 97.81 80 ALA B C 1
ATOM 1570 O O . ALA B 1 80 ? -14.766 -5.609 -6.473 1 97.81 80 ALA B O 1
ATOM 1571 N N . ALA B 1 81 ? -12.617 -5.566 -5.883 1 98.19 81 ALA B N 1
ATOM 1572 C CA . ALA B 1 81 ? -12.148 -5.219 -7.223 1 98.19 81 ALA B CA 1
ATOM 1573 C C . ALA B 1 81 ? -11.875 -6.473 -8.047 1 98.19 81 ALA B C 1
ATOM 1575 O O . ALA B 1 81 ? -11.562 -6.383 -9.242 1 98.19 81 ALA B O 1
ATOM 1576 N N . ASN B 1 82 ? -11.859 -7.609 -7.457 1 98.62 82 ASN B N 1
ATOM 1577 C CA . ASN B 1 82 ? -11.812 -8.914 -8.102 1 98.62 82 ASN B CA 1
ATOM 1578 C C . ASN B 1 82 ? -12.844 -9.875 -7.516 1 98.62 82 ASN B C 1
ATOM 1580 O O . ASN B 1 82 ? -12.484 -10.852 -6.855 1 98.62 82 ASN B O 1
ATOM 1584 N N . PRO B 1 83 ? -14.156 -9.516 -7.812 1 98.12 83 PRO B N 1
ATOM 1585 C CA . PRO B 1 83 ? -15.242 -10.234 -7.137 1 98.12 83 PRO B CA 1
ATOM 1586 C C . PRO B 1 83 ? -15.555 -11.578 -7.785 1 98.12 83 PRO B C 1
ATOM 1588 O O . PRO B 1 83 ? -16.672 -11.805 -8.242 1 98.12 83 PRO B O 1
ATOM 1591 N N . VAL B 1 84 ? -14.594 -12.438 -7.879 1 98.5 84 VAL B N 1
ATOM 1592 C CA . VAL B 1 84 ? -14.75 -13.789 -8.406 1 98.5 84 VAL B CA 1
ATOM 1593 C C . VAL B 1 84 ? -14.352 -14.805 -7.34 1 98.5 84 VAL B C 1
ATOM 1595 O O . VAL B 1 84 ? -13.805 -14.445 -6.297 1 98.5 84 VAL B O 1
ATOM 1598 N N . ALA B 1 85 ? -14.648 -16.062 -7.609 1 98.12 85 ALA B N 1
ATOM 1599 C CA . ALA B 1 85 ? -14.367 -17.141 -6.66 1 98.12 85 ALA B CA 1
ATOM 1600 C C . ALA B 1 85 ? -12.867 -17.391 -6.555 1 98.12 85 ALA B C 1
ATOM 1602 O O . ALA B 1 85 ? -12.078 -16.828 -7.309 1 98.12 85 ALA B O 1
ATOM 1603 N N . LYS B 1 86 ? -12.477 -18.219 -5.594 1 98.38 86 LYS B N 1
ATOM 1604 C CA . LYS B 1 86 ? -11.078 -18.516 -5.27 1 98.38 86 LYS B CA 1
ATOM 1605 C C . LYS B 1 86 ? -10.32 -19 -6.504 1 98.38 86 LYS B C 1
ATOM 1607 O O . LYS B 1 86 ? -9.266 -18.453 -6.84 1 98.38 86 LYS B O 1
ATOM 1612 N N . GLU B 1 87 ? -10.859 -19.969 -7.199 1 98.44 87 GLU B N 1
ATOM 1613 C CA . GLU B 1 87 ? -10.109 -20.641 -8.258 1 98.44 87 GLU B CA 1
ATOM 1614 C C . GLU B 1 87 ? -9.711 -19.656 -9.359 1 98.44 87 GLU B C 1
ATOM 1616 O O . GLU B 1 87 ? -8.555 -19.625 -9.773 1 98.44 87 GLU B O 1
ATOM 1621 N N . PRO B 1 88 ? -10.656 -18.812 -9.852 1 98.69 88 PRO B N 1
ATOM 1622 C CA . PRO B 1 88 ? -10.227 -17.812 -10.828 1 98.69 88 PRO B CA 1
ATOM 1623 C C . PRO B 1 88 ? -9.188 -16.844 -10.266 1 98.69 88 PRO B C 1
ATOM 1625 O O . PRO B 1 88 ? -8.297 -16.391 -10.992 1 98.69 88 PRO B O 1
ATOM 1628 N N . GLN B 1 89 ? -9.25 -16.484 -9.023 1 98.69 89 GLN B N 1
ATOM 1629 C CA . GLN B 1 89 ? -8.258 -15.602 -8.43 1 98.69 89 GLN B CA 1
ATOM 1630 C C . GLN B 1 89 ? -6.879 -16.25 -8.398 1 98.69 89 GLN B C 1
ATOM 1632 O O . GLN B 1 89 ? -5.859 -15.586 -8.57 1 98.69 89 GLN B O 1
ATOM 1637 N N . LEU B 1 90 ? -6.848 -17.516 -8.117 1 98.69 90 LEU B N 1
ATOM 1638 C CA . LEU B 1 90 ? -5.574 -18.234 -8.156 1 98.69 90 LEU B CA 1
ATOM 1639 C C . LEU B 1 90 ? -4.965 -18.188 -9.555 1 98.69 90 LEU B C 1
ATOM 1641 O O . LEU B 1 90 ? -3.75 -18.031 -9.695 1 98.69 90 LEU B O 1
ATOM 1645 N N . GLU B 1 91 ? -5.816 -18.312 -10.539 1 98.69 91 GLU B N 1
ATOM 1646 C CA . GLU B 1 91 ? -5.348 -18.203 -11.914 1 98.69 91 GLU B CA 1
ATOM 1647 C C . GLU B 1 91 ? -4.82 -16.812 -12.211 1 98.69 91 GLU B C 1
ATOM 1649 O O . GLU B 1 91 ? -3.848 -16.641 -12.945 1 98.69 91 GLU B O 1
ATOM 1654 N N . HIS B 1 92 ? -5.48 -15.82 -11.68 1 98.88 92 HIS B N 1
ATOM 1655 C CA . HIS B 1 92 ? -5 -14.453 -11.844 1 98.88 92 HIS B CA 1
ATOM 1656 C C . HIS B 1 92 ? -3.629 -14.266 -11.203 1 98.88 92 HIS B C 1
ATOM 1658 O O . HIS B 1 92 ? -2.766 -13.578 -11.758 1 98.88 92 HIS B O 1
ATOM 1664 N N . ILE B 1 93 ? -3.414 -14.859 -9.984 1 98.94 93 ILE B N 1
ATOM 1665 C CA . ILE B 1 93 ? -2.115 -14.758 -9.328 1 98.94 93 ILE B CA 1
ATOM 1666 C C . ILE B 1 93 ? -1.044 -15.406 -10.195 1 98.94 93 ILE B C 1
ATOM 1668 O O . ILE B 1 93 ? 0.026 -14.836 -10.406 1 98.94 93 ILE B O 1
ATOM 1672 N N . LYS B 1 94 ? -1.358 -16.562 -10.758 1 98.75 94 LYS B N 1
ATOM 1673 C CA . LYS B 1 94 ? -0.411 -17.266 -11.617 1 98.75 94 LYS B CA 1
ATOM 1674 C C . LYS B 1 94 ? -0.087 -16.453 -12.867 1 98.75 94 LYS B C 1
ATOM 1676 O O . LYS B 1 94 ? 1.076 -16.359 -13.258 1 98.75 94 LYS B O 1
ATOM 1681 N N . ALA B 1 95 ? -1.075 -15.93 -13.469 1 98.81 95 ALA B N 1
ATOM 1682 C CA . ALA B 1 95 ? -0.883 -15.102 -14.656 1 98.81 95 ALA B CA 1
ATOM 1683 C C . ALA B 1 95 ? -0.071 -13.852 -14.328 1 98.81 95 ALA B C 1
ATOM 1685 O O . ALA B 1 95 ? 0.757 -13.414 -15.133 1 98.81 95 ALA B O 1
ATOM 1686 N N . ALA B 1 96 ? -0.372 -13.25 -13.164 1 98.88 96 ALA B N 1
ATOM 1687 C CA . ALA B 1 96 ? 0.38 -12.086 -12.711 1 98.88 96 ALA B CA 1
ATOM 1688 C C . ALA B 1 96 ? 1.864 -12.406 -12.57 1 98.88 96 ALA B C 1
ATOM 1690 O O . ALA B 1 96 ? 2.721 -11.641 -13.016 1 98.88 96 ALA B O 1
ATOM 1691 N N . ILE B 1 97 ? 2.139 -13.531 -12.008 1 98.81 97 ILE B N 1
ATOM 1692 C CA . ILE B 1 97 ? 3.518 -13.953 -11.797 1 98.81 97 ILE B CA 1
ATOM 1693 C C . ILE B 1 97 ? 4.195 -14.203 -13.141 1 98.81 97 ILE B C 1
ATOM 1695 O O . ILE B 1 97 ? 5.344 -13.805 -13.344 1 98.81 97 ILE B O 1
ATOM 1699 N N . THR B 1 98 ? 3.5 -14.852 -14.016 1 98.56 98 THR B N 1
ATOM 1700 C CA . THR B 1 98 ? 4.031 -15.078 -15.359 1 98.56 98 THR B CA 1
ATOM 1701 C C . THR B 1 98 ? 4.387 -13.758 -16.031 1 98.56 98 THR B C 1
ATOM 1703 O O . THR B 1 98 ? 5.461 -13.633 -16.625 1 98.56 98 THR B O 1
ATOM 1706 N N . PHE B 1 99 ? 3.5 -12.836 -15.93 1 98.88 99 PHE B N 1
ATOM 1707 C CA . PHE B 1 99 ? 3.729 -11.508 -16.484 1 98.88 99 PHE B CA 1
ATOM 1708 C C . PHE B 1 99 ? 4.969 -10.875 -15.867 1 98.88 99 PHE B C 1
ATOM 1710 O O . PHE B 1 99 ? 5.836 -10.367 -16.578 1 98.88 99 PHE B O 1
ATOM 1717 N N . LEU B 1 100 ? 5.078 -10.93 -14.516 1 98.81 100 LEU B N 1
ATOM 1718 C CA . LEU B 1 100 ? 6.172 -10.273 -13.797 1 98.81 100 LEU B CA 1
ATOM 1719 C C . LEU B 1 100 ? 7.492 -10.992 -14.047 1 98.81 100 LEU B C 1
ATOM 1721 O O . LEU B 1 100 ? 8.555 -10.383 -13.992 1 98.81 100 LEU B O 1
ATOM 1725 N N . ASP B 1 101 ? 7.426 -12.297 -14.352 1 98.31 101 ASP B N 1
ATOM 1726 C CA . ASP B 1 101 ? 8.633 -13.039 -14.727 1 98.31 101 ASP B CA 1
ATOM 1727 C C . ASP B 1 101 ? 9.242 -12.469 -16.016 1 98.31 101 ASP B C 1
ATOM 1729 O O . ASP B 1 101 ? 10.469 -12.469 -16.172 1 98.31 101 ASP B O 1
ATOM 1733 N N . ARG B 1 102 ? 8.406 -12.008 -16.844 1 98.44 102 ARG B N 1
ATOM 1734 C CA . ARG B 1 102 ? 8.883 -11.414 -18.078 1 98.44 102 ARG 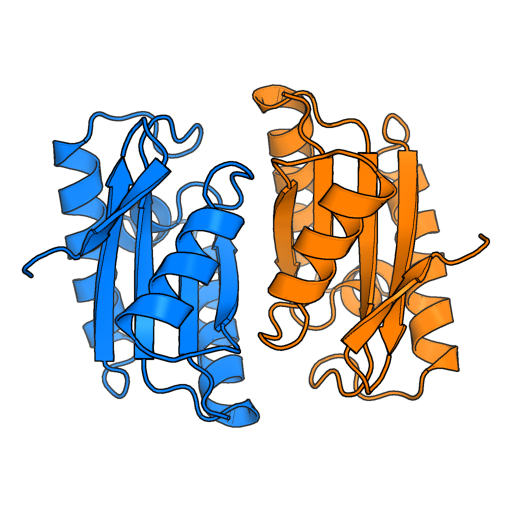B CA 1
ATOM 1735 C C . ARG B 1 102 ? 9.391 -9.992 -17.859 1 98.44 102 ARG B C 1
ATOM 1737 O O . ARG B 1 102 ? 10.43 -9.609 -18.391 1 98.44 102 ARG B O 1
ATOM 1744 N N . GLU B 1 103 ? 8.672 -9.227 -17.109 1 98.62 103 GLU B N 1
ATOM 1745 C CA . GLU B 1 103 ? 8.945 -7.801 -16.969 1 98.62 103 GLU B CA 1
ATOM 1746 C C . GLU B 1 103 ? 10.102 -7.547 -16 1 98.62 103 GLU B C 1
ATOM 1748 O O . GLU B 1 103 ? 10.844 -6.574 -16.156 1 98.62 103 GLU B O 1
ATOM 1753 N N . VAL B 1 104 ? 10.195 -8.359 -14.953 1 98.5 104 VAL B N 1
ATOM 1754 C CA . VAL B 1 104 ? 11.234 -8.203 -13.945 1 98.5 104 VAL B CA 1
ATOM 1755 C C . VAL B 1 104 ? 11.875 -9.555 -13.641 1 98.5 104 VAL B C 1
ATOM 1757 O O . VAL B 1 104 ? 11.766 -10.062 -12.523 1 98.5 104 VAL B O 1
ATOM 1760 N N . PRO B 1 105 ? 12.625 -10.094 -14.523 1 98.19 105 PRO B N 1
ATOM 1761 C CA . PRO B 1 105 ? 13.141 -11.461 -14.406 1 98.19 105 PRO B CA 1
ATOM 1762 C C . PRO B 1 105 ? 14.172 -11.602 -13.289 1 98.19 105 PRO B C 1
ATOM 1764 O O . PRO B 1 105 ? 14.445 -12.719 -12.836 1 98.19 105 PRO B O 1
ATOM 1767 N N . GLU B 1 106 ? 14.719 -10.523 -12.82 1 97.19 106 GLU B N 1
ATOM 1768 C CA . GLU B 1 106 ? 15.805 -10.57 -11.844 1 97.19 106 GLU B CA 1
ATOM 1769 C C . GLU B 1 106 ? 15.281 -10.898 -10.445 1 97.19 106 GLU B C 1
ATOM 1771 O O . GLU B 1 106 ? 16.047 -11.297 -9.57 1 97.19 106 GLU B O 1
ATOM 1776 N N . MET B 1 107 ? 14.008 -10.719 -10.281 1 98.12 107 MET B N 1
ATOM 1777 C CA . MET B 1 107 ? 13.438 -10.945 -8.953 1 98.12 107 MET B CA 1
ATOM 1778 C C . MET B 1 107 ? 12.758 -12.312 -8.875 1 98.12 107 MET B C 1
ATOM 1780 O O . MET B 1 107 ? 12.133 -12.75 -9.836 1 98.12 107 MET B O 1
ATOM 1784 N N . THR B 1 108 ? 12.914 -12.922 -7.707 1 98.25 108 THR B N 1
ATOM 1785 C CA . THR B 1 108 ? 12.094 -14.086 -7.395 1 98.25 108 THR B CA 1
ATOM 1786 C C . THR B 1 108 ? 10.656 -13.664 -7.074 1 98.25 108 THR B C 1
ATOM 1788 O O . THR B 1 108 ? 10.438 -12.641 -6.43 1 98.25 108 THR B O 1
ATOM 1791 N N . LYS B 1 109 ? 9.703 -14.453 -7.531 1 98.56 109 LYS B N 1
ATOM 1792 C CA . LYS B 1 109 ? 8.297 -14.148 -7.273 1 98.56 109 LYS B CA 1
ATOM 1793 C C . LYS B 1 109 ? 7.629 -15.273 -6.488 1 98.56 109 LYS B C 1
ATOM 1795 O O . LYS B 1 109 ? 7.887 -16.453 -6.738 1 98.56 109 LYS B O 1
ATOM 1800 N N . ILE B 1 110 ? 6.832 -14.945 -5.582 1 98.75 110 ILE B N 1
ATOM 1801 C CA . ILE B 1 110 ? 6.039 -15.891 -4.805 1 98.75 110 ILE B CA 1
ATOM 1802 C C . ILE B 1 110 ? 4.57 -15.469 -4.82 1 98.75 110 ILE B C 1
ATOM 1804 O O . ILE B 1 110 ? 4.246 -14.305 -4.574 1 98.75 110 ILE B O 1
ATOM 1808 N N . GLY B 1 111 ? 3.686 -16.406 -5.18 1 98.88 111 GLY B N 1
ATOM 1809 C CA . GLY B 1 111 ? 2.25 -16.188 -5.133 1 98.88 111 GLY B CA 1
ATOM 1810 C C . GLY B 1 111 ? 1.634 -16.516 -3.787 1 98.88 111 GLY B C 1
ATOM 1811 O O . GLY B 1 111 ? 1.976 -17.531 -3.172 1 98.88 111 GLY B O 1
ATOM 1812 N N . LEU B 1 112 ? 0.778 -15.656 -3.289 1 98.94 112 LEU B N 1
ATOM 1813 C CA . LEU B 1 112 ? 0.079 -15.875 -2.027 1 98.94 112 LEU B CA 1
ATOM 1814 C C . LEU B 1 112 ? -1.431 -15.766 -2.217 1 98.94 112 LEU B C 1
ATOM 1816 O O . LEU B 1 112 ? -1.902 -14.93 -2.998 1 98.94 112 LEU B O 1
ATOM 1820 N N . TRP B 1 113 ? -2.174 -16.562 -1.498 1 98.88 113 TRP B N 1
ATOM 1821 C CA . TRP B 1 113 ? -3.627 -16.5 -1.367 1 98.88 113 TRP B CA 1
ATOM 1822 C C . TRP B 1 113 ? -4.031 -16.234 0.081 1 98.88 113 TRP B C 1
ATOM 1824 O O . TRP B 1 113 ? -3.57 -16.922 0.993 1 98.88 113 TRP B O 1
ATOM 1834 N N . ILE B 1 114 ? -4.785 -15.219 0.306 1 98.94 114 ILE B N 1
ATOM 1835 C CA . ILE B 1 114 ? -5.316 -14.953 1.639 1 98.94 114 ILE B CA 1
ATOM 1836 C C . ILE B 1 114 ? -6.785 -15.375 1.698 1 98.94 114 ILE B C 1
ATOM 1838 O O . ILE B 1 114 ? -7.625 -14.82 0.99 1 98.94 114 ILE B O 1
ATOM 1842 N N . ASP B 1 115 ? -7.141 -16.25 2.543 1 98.81 115 ASP B N 1
ATOM 1843 C CA . ASP B 1 115 ? -8.469 -16.859 2.531 1 98.81 115 ASP B CA 1
ATOM 1844 C C . ASP B 1 115 ? -9.453 -16.016 3.35 1 98.81 115 ASP B C 1
ATOM 1846 O O . ASP B 1 115 ? -9.156 -14.891 3.729 1 98.81 115 ASP B O 1
ATOM 1850 N N . ASP B 1 116 ? -10.688 -16.531 3.561 1 97.75 116 ASP B N 1
ATOM 1851 C CA . ASP B 1 116 ? -11.773 -15.773 4.168 1 97.75 116 ASP B CA 1
ATOM 1852 C C . ASP B 1 116 ? -11.586 -15.664 5.684 1 97.75 116 ASP B C 1
ATOM 1854 O O . ASP B 1 116 ? -12.328 -14.938 6.352 1 97.75 116 ASP B O 1
ATOM 1858 N N . ASN B 1 117 ? -10.539 -16.328 6.238 1 98.12 117 ASN B N 1
ATOM 1859 C CA . ASN B 1 117 ? -10.156 -16.156 7.637 1 98.12 117 ASN B CA 1
ATOM 1860 C C . ASN B 1 117 ? -8.891 -15.305 7.77 1 98.12 117 ASN B C 1
ATOM 1862 O O . ASN B 1 117 ? -8.273 -15.266 8.836 1 98.12 117 ASN B O 1
ATOM 1866 N N . TRP B 1 118 ? -8.469 -14.812 6.629 1 97.94 118 TRP B N 1
ATOM 1867 C CA . TRP B 1 118 ? -7.332 -13.898 6.516 1 97.94 118 TRP B CA 1
ATOM 1868 C C . TRP B 1 118 ? -6.027 -14.625 6.828 1 97.94 118 TRP B C 1
ATOM 1870 O O . TRP B 1 118 ? -5.066 -14.008 7.297 1 97.94 118 TRP B O 1
ATOM 1880 N N . THR B 1 119 ? -6.086 -15.906 6.621 1 98.62 119 THR B N 1
ATOM 1881 C CA . THR B 1 119 ? -4.875 -16.719 6.668 1 98.62 119 THR B CA 1
ATOM 1882 C C . THR B 1 119 ? -4.156 -16.703 5.32 1 98.62 119 THR B C 1
ATOM 1884 O O . THR B 1 119 ? -4.789 -16.844 4.273 1 98.62 119 THR B O 1
ATOM 1887 N N . VAL B 1 120 ? -2.846 -16.531 5.379 1 98.88 120 VAL B N 1
ATOM 1888 C CA . VAL B 1 120 ? -2.041 -16.453 4.168 1 98.88 120 VAL B CA 1
ATOM 1889 C C . VAL B 1 120 ? -1.54 -17.844 3.775 1 98.88 120 VAL B C 1
ATOM 1891 O O . VAL B 1 120 ? -1.041 -18.578 4.617 1 98.88 120 VAL B O 1
ATOM 1894 N N . HIS B 1 121 ? -1.714 -18.156 2.506 1 98.75 121 HIS B N 1
ATOM 1895 C CA . HIS B 1 121 ? -1.255 -19.422 1.949 1 98.75 121 HIS B CA 1
ATOM 1896 C C . HIS B 1 121 ? -0.305 -19.203 0.778 1 98.75 121 HIS B C 1
ATOM 1898 O O . HIS B 1 121 ? -0.634 -18.469 -0.163 1 98.75 121 HIS B O 1
ATOM 1904 N N . ARG B 1 122 ? 0.828 -19.812 0.809 1 98.5 122 ARG B N 1
ATOM 1905 C CA . ARG B 1 122 ? 1.741 -19.781 -0.329 1 98.5 122 ARG B CA 1
ATOM 1906 C C . ARG B 1 122 ? 1.276 -20.734 -1.427 1 98.5 122 ARG B C 1
ATOM 1908 O O . ARG B 1 122 ? 0.878 -21.859 -1.147 1 98.5 122 ARG B O 1
ATOM 1915 N N . LEU B 1 123 ? 1.325 -20.203 -2.621 1 97.69 123 LEU B N 1
ATOM 1916 C CA . LEU B 1 123 ? 0.946 -21.031 -3.754 1 97.69 123 LEU B CA 1
ATOM 1917 C C . LEU B 1 123 ? 2.148 -21.812 -4.285 1 97.69 123 LEU B C 1
ATOM 1919 O O . LEU B 1 123 ? 3.27 -21.297 -4.285 1 97.69 123 LEU B O 1
ATOM 1923 N N . SER B 1 124 ? 1.902 -23.125 -4.688 1 89.12 124 SER B N 1
ATOM 1924 C CA . SER B 1 124 ? 2.895 -23.906 -5.422 1 89.12 124 SER B CA 1
ATOM 1925 C C . SER B 1 124 ? 2.787 -23.672 -6.926 1 89.12 124 SER B C 1
ATOM 1927 O O . SER B 1 124 ? 1.792 -24.047 -7.551 1 89.12 124 SER B O 1
ATOM 1929 N N . LEU B 1 125 ? 3.668 -22.75 -7.426 1 77 125 LEU B N 1
ATOM 1930 C CA . LEU B 1 125 ? 3.529 -22.406 -8.836 1 77 125 LEU B CA 1
ATOM 1931 C C . LEU B 1 125 ? 4.547 -23.172 -9.68 1 77 125 LEU B C 1
ATOM 1933 O O . LEU B 1 125 ? 5.633 -23.5 -9.203 1 77 125 LEU B O 1
#

Nearest PDB structures (foldseek):
  3qvk-assembly1_A  TM=5.908E-01  e=6.961E-01  Klebsiella pneumoniae subsp. pneumoniae MGH 78578
  3qvj-assembly1_A  TM=4.352E-01  e=2.584E-01  Klebsiella pneumoniae subsp. pneumoniae MGH 78578
  5zb0-assembly1_A  TM=3.514E-01  e=2.584E-01  Thermus thermophilus HB8
  5zb4-assembly1_A  TM=3.361E-01  e=4.383E-01  Thermus thermophilus HB8
  6gyf-assembly2_B  TM=4.407E-01  e=4.143E+00  Lactococcus cremoris

Foldseek 3Di:
DAEAEEEEAPDPLQVVQVQVCCCVVVVDNHYHYHHDQLRLQCLLVVPDVVVNVVVLVSNVCCCPVRVHQEYEYEDEPPRPSPPDDDVVSVVSQVSSVVSCCVSPVRHHYWYWYQYPVNHIDTDDD/DAEAEEEEAPDPLQVVQVQVCCCVPVVDNHYHYHHDQLRLQCLLVVPDVVVNVVVLVSVVCCCPVRVHQEYEYEDEPPRPSPPDDDVVSVVSQVSSVVSCCVSPVRHHYWYWYQYPVNHIDTDDD

Organism: Desulfohalobium retbaense (strain ATCC 49708 / DSM 5692 / JCM 16813 / HR100) (NCBI:txid485915)

InterPro domains:
  IPR046871 RBE_0009-like [PF20393] (2-122)

Solvent-accessible surface area (backbone atoms only — not comparable to full-atom values): 12930 Å² total; per-residue (Å²): 134,59,40,28,34,36,40,25,46,24,54,19,71,49,51,62,46,49,54,51,47,42,28,72,77,70,66,35,78,22,47,27,39,43,39,32,75,26,30,19,51,34,45,42,67,57,47,57,61,71,58,48,54,50,52,54,50,50,53,48,47,42,33,74,75,56,61,30,47,44,37,36,37,26,38,52,55,92,30,85,70,44,78,64,59,70,68,64,44,53,51,22,28,51,41,21,48,54,48,41,47,68,76,44,61,86,40,49,73,45,41,34,40,25,46,90,82,45,48,79,38,78,55,93,127,136,59,40,28,35,34,40,24,46,23,53,18,73,50,50,64,48,50,53,50,48,43,28,73,75,69,65,35,78,22,48,27,39,43,38,34,75,26,30,18,50,32,44,43,67,58,48,58,60,70,56,48,54,50,50,54,50,51,52,50,47,42,33,73,76,56,61,30,47,43,36,37,37,26,38,52,54,90,30,86,69,45,81,64,59,69,68,65,44,54,52,20,26,51,41,22,48,54,49,43,48,69,76,44,60,86,40,49,74,46,40,35,41,27,44,89,83,45,48,80,39,80,55,93,125

pLDDT: mean 97.78, std 3.84, range [63.88, 98.94]

Sequence (250 aa):
MAFCTSLHCMDGRIQAPLLQYIARCFGYAWVDSITIPGANKVLADQDPAPTITSILERIAISRSKHGSSLLFVSGHADCAANPVAKEPQLEHIKAAITFLDREVPEMTKIGLWIDDNWTVHRLSLMAFCTSLHCMDGRIQAPLLQYIARCFGYAWVDSITIPGANKVLADQDPAPTITSILERIAISRSKHGSSLLFVSGHADCAANPVAKEPQLEHIKAAITFLDREVPEMTKIGLWIDDNWTVHRLSL

Secondary structure (DSSP, 8-state):
--EEEEEE---HHHHHHHHHHHHHHH--SEEEEEE-TTHHHHHHHT-SHHHHHHHHHHHHHHHHHH---EEEEEEETT-TTS-S-HHHHHHHHHHHHHHHHHH-TTSEEEEEEE-TT--EEE---/--EEEEEE---HHHHHHHHHHHHHHH--SEEEEEE-TTHHHHHHHT-SHHHHHHHHHHHHHHHHHH---EEEEEEETT-TTS-S-HHHHHHHHHHHHHHHHHH-TTSEEEEEEE-TT--EEE---

Radius of gyration: 16.68 Å; Cα contacts (8 Å, |Δi|>4): 516; chains: 2; bounding box: 36×45×38 Å